Protein AF-A0A4Z2EP84-F1 (afdb_monomer_lite)

Structure (mmCIF, N/CA/C/O backbone):
data_AF-A0A4Z2EP84-F1
#
_entry.id   AF-A0A4Z2EP84-F1
#
loop_
_atom_site.group_PDB
_atom_site.id
_atom_site.type_symbol
_atom_site.label_atom_id
_atom_site.label_alt_id
_atom_site.label_comp_id
_atom_site.label_asym_id
_atom_site.label_entity_id
_atom_site.label_seq_id
_atom_site.pdbx_PDB_ins_code
_atom_site.Cartn_x
_atom_site.Cartn_y
_atom_site.Cartn_z
_atom_site.occupancy
_atom_site.B_iso_or_equiv
_atom_site.auth_seq_id
_atom_site.auth_comp_id
_atom_site.auth_asym_id
_atom_site.auth_atom_id
_atom_site.pdbx_PDB_model_num
ATOM 1 N N . MET A 1 1 ? 38.497 0.742 -49.717 1.00 76.00 1 MET A N 1
ATOM 2 C CA . MET A 1 1 ? 37.956 -0.106 -48.622 1.00 76.00 1 MET A CA 1
ATOM 3 C C . MET A 1 1 ? 37.481 0.713 -47.411 1.00 76.00 1 MET A C 1
ATOM 5 O O . MET A 1 1 ? 36.874 0.143 -46.514 1.00 76.00 1 MET A O 1
ATOM 9 N N . GLU A 1 2 ? 37.672 2.035 -47.400 1.00 87.44 2 GLU A N 1
ATOM 10 C CA . GLU A 1 2 ? 37.451 2.910 -46.233 1.00 87.44 2 GLU A CA 1
ATOM 11 C C . GLU A 1 2 ? 35.969 3.099 -45.856 1.00 87.44 2 GLU A C 1
ATOM 13 O O . GLU A 1 2 ? 35.627 3.183 -44.678 1.00 87.44 2 GLU A O 1
ATOM 18 N N . ASN A 1 3 ? 35.057 3.031 -46.829 1.00 90.31 3 ASN A N 1
ATOM 19 C CA . ASN A 1 3 ? 33.623 3.256 -46.597 1.00 90.31 3 ASN A CA 1
ATOM 20 C C . ASN A 1 3 ? 32.980 2.194 -45.684 1.00 90.31 3 ASN A C 1
ATOM 22 O O . ASN A 1 3 ? 32.013 2.482 -44.983 1.00 90.31 3 ASN A O 1
ATOM 26 N N . LYS A 1 4 ? 33.520 0.964 -45.657 1.00 92.31 4 LYS A N 1
ATOM 27 C CA . LYS A 1 4 ? 32.996 -0.112 -44.797 1.00 92.31 4 LYS A CA 1
ATOM 28 C C . LYS A 1 4 ? 33.280 0.139 -43.314 1.00 92.31 4 LYS A C 1
ATOM 30 O O . LYS A 1 4 ? 32.474 -0.248 -42.478 1.00 92.31 4 LYS A O 1
ATOM 35 N N . LEU A 1 5 ? 34.398 0.790 -42.986 1.00 91.88 5 LEU A N 1
ATOM 36 C CA . LEU A 1 5 ? 34.762 1.084 -41.597 1.00 91.88 5 LEU A CA 1
ATOM 37 C C . LEU A 1 5 ? 33.938 2.249 -41.039 1.00 91.88 5 LEU A C 1
ATOM 39 O O . LEU A 1 5 ? 33.478 2.173 -39.903 1.00 91.88 5 LEU A O 1
ATOM 43 N N . SER A 1 6 ? 33.683 3.279 -41.853 1.00 94.38 6 SER A N 1
ATOM 44 C CA . SER A 1 6 ? 32.867 4.431 -41.443 1.00 94.38 6 SER A CA 1
ATOM 45 C C . SER A 1 6 ? 31.435 4.024 -41.070 1.00 94.38 6 SER A C 1
ATOM 47 O O . SER A 1 6 ? 30.945 4.428 -40.017 1.00 94.38 6 SER A O 1
ATOM 49 N N . LEU A 1 7 ? 30.805 3.138 -41.854 1.00 91.06 7 LEU A N 1
ATOM 50 C CA . LEU A 1 7 ? 29.462 2.624 -41.552 1.00 91.06 7 LEU A CA 1
ATOM 51 C C . LEU A 1 7 ? 29.419 1.843 -40.232 1.00 91.06 7 LEU A C 1
ATOM 53 O O . LEU A 1 7 ? 28.528 2.072 -39.415 1.00 91.06 7 LEU A O 1
ATOM 57 N N . SER A 1 8 ? 30.392 0.960 -39.993 1.00 94.44 8 SER A N 1
ATOM 58 C CA . SER A 1 8 ? 30.457 0.165 -38.760 1.00 94.44 8 SER A CA 1
ATOM 59 C C . SER A 1 8 ? 30.589 1.042 -37.513 1.00 94.44 8 SER A C 1
ATOM 61 O O . SER A 1 8 ? 29.916 0.791 -36.515 1.00 94.44 8 SER A O 1
ATOM 63 N N . VAL A 1 9 ? 31.407 2.099 -37.568 1.00 94.12 9 VAL A N 1
ATOM 64 C CA . VAL A 1 9 ? 31.588 3.027 -36.439 1.00 94.12 9 VAL A CA 1
ATOM 65 C C . VAL A 1 9 ? 30.310 3.822 -36.163 1.00 94.12 9 VAL A C 1
ATOM 67 O O . VAL A 1 9 ? 29.898 3.922 -35.007 1.00 94.12 9 VAL A O 1
ATOM 70 N N . SER A 1 10 ? 29.641 4.333 -37.202 1.00 94.88 10 SER A N 1
ATOM 71 C CA . SER A 1 10 ? 28.365 5.042 -37.039 1.00 94.88 10 SER A CA 1
ATOM 72 C C . SER A 1 10 ? 27.283 4.149 -36.425 1.00 94.88 10 SER A C 1
ATOM 74 O O . SER A 1 10 ? 26.586 4.582 -35.511 1.00 94.88 10 SER A O 1
ATOM 76 N N . VAL A 1 11 ? 27.184 2.887 -36.858 1.00 94.75 11 VAL A N 1
ATOM 77 C CA . VAL A 1 11 ? 26.219 1.925 -36.298 1.00 94.75 11 VAL A CA 1
ATOM 78 C C . VAL A 1 11 ? 26.517 1.626 -34.827 1.00 94.75 11 VAL A C 1
ATOM 80 O O . VAL A 1 11 ? 25.598 1.630 -34.010 1.00 94.75 11 VAL A O 1
ATOM 83 N N . LEU A 1 12 ? 27.785 1.426 -34.453 1.00 94.88 12 LEU A N 1
ATOM 84 C CA . LEU A 1 12 ? 28.171 1.195 -33.056 1.00 94.88 12 LEU A CA 1
ATOM 85 C C . LEU A 1 12 ? 27.841 2.392 -32.154 1.00 94.88 12 LEU A C 1
ATOM 87 O O . LEU A 1 12 ? 27.356 2.196 -31.040 1.00 94.88 12 LEU A O 1
ATOM 91 N N . ALA A 1 13 ? 28.051 3.620 -32.638 1.00 94.50 13 ALA A N 1
ATOM 92 C CA . ALA A 1 13 ? 27.700 4.837 -31.907 1.00 94.50 13 ALA A CA 1
ATOM 93 C C . ALA A 1 13 ? 26.178 4.998 -31.735 1.00 94.50 13 ALA A C 1
ATOM 95 O O . ALA A 1 13 ? 25.706 5.396 -30.669 1.00 94.50 13 ALA A O 1
ATOM 96 N N . SER A 1 14 ? 25.388 4.648 -32.754 1.00 94.69 14 SER A N 1
ATOM 97 C CA . SER A 1 14 ? 23.925 4.644 -32.637 1.00 94.69 14 SER A CA 1
ATOM 98 C C . SER A 1 14 ? 23.435 3.577 -31.655 1.00 94.69 14 SER A C 1
ATOM 100 O O . SER A 1 14 ? 22.571 3.860 -30.827 1.00 94.69 14 SER A O 1
ATOM 102 N N . LEU A 1 15 ? 24.006 2.371 -31.694 1.00 94.50 15 LEU A N 1
ATOM 103 C CA . LEU A 1 15 ? 23.640 1.287 -30.780 1.00 94.50 15 LEU A CA 1
ATOM 104 C C . LEU A 1 15 ? 24.009 1.610 -29.330 1.00 94.50 15 LEU A C 1
ATOM 106 O O . LEU A 1 15 ? 23.202 1.364 -28.438 1.00 94.50 15 LEU A O 1
ATOM 110 N N . SER A 1 16 ? 25.184 2.195 -29.080 1.00 95.62 16 SER A N 1
ATOM 111 C CA . SER A 1 16 ? 25.588 2.581 -27.723 1.00 95.62 16 SER A CA 1
ATOM 112 C C . SER A 1 16 ? 24.662 3.649 -27.135 1.00 95.62 16 SER A C 1
ATOM 114 O O . SER A 1 16 ? 24.274 3.545 -25.970 1.00 95.62 16 SER A O 1
ATOM 116 N N . SER A 1 17 ? 24.235 4.618 -27.951 1.00 94.94 17 SER A N 1
ATOM 117 C CA . SER A 1 17 ? 23.258 5.635 -27.554 1.00 94.94 17 SER A CA 1
ATOM 118 C C . SER A 1 17 ? 21.901 5.018 -27.204 1.00 94.94 17 SER A C 1
ATOM 120 O O . SER A 1 17 ? 21.360 5.294 -26.131 1.00 94.94 17 SER A O 1
ATOM 122 N N . VAL A 1 18 ? 21.377 4.124 -28.049 1.00 95.25 18 VAL A N 1
ATOM 123 C CA . VAL A 1 18 ? 20.104 3.433 -27.785 1.00 95.25 18 VAL A CA 1
ATOM 124 C C . VAL A 1 18 ? 20.200 2.568 -26.527 1.00 95.25 18 VAL A C 1
ATOM 126 O O . VAL A 1 18 ? 19.310 2.627 -25.680 1.00 95.25 18 VAL A O 1
ATOM 129 N N . CYS A 1 19 ? 21.290 1.818 -26.353 1.00 96.50 19 CYS A N 1
ATOM 130 C CA . CYS A 1 19 ? 21.522 1.018 -25.151 1.00 96.50 19 CYS A CA 1
ATOM 131 C C . CYS A 1 19 ? 21.525 1.880 -23.885 1.00 96.50 19 CYS A C 1
ATOM 133 O O . CYS A 1 19 ? 20.881 1.513 -22.905 1.00 96.50 19 CYS A O 1
ATOM 135 N N . ALA A 1 20 ? 22.191 3.038 -23.901 1.00 96.56 20 ALA A N 1
ATOM 136 C CA . ALA A 1 20 ? 22.198 3.948 -22.758 1.00 96.56 20 ALA A CA 1
ATOM 137 C C . ALA A 1 20 ? 20.780 4.427 -22.404 1.00 96.56 20 ALA A C 1
ATOM 139 O O . ALA A 1 20 ? 20.396 4.393 -21.236 1.00 96.56 20 ALA A O 1
ATOM 140 N N . VAL A 1 21 ? 19.975 4.799 -23.405 1.00 96.56 21 VAL A N 1
ATOM 141 C CA . VAL A 1 21 ? 18.576 5.207 -23.190 1.00 96.56 21 VAL A CA 1
ATOM 142 C C . VAL A 1 21 ? 17.751 4.063 -22.596 1.00 96.56 21 VAL A C 1
ATOM 144 O O . VAL A 1 21 ? 17.031 4.275 -21.621 1.00 96.56 21 VAL A O 1
ATOM 147 N N . VAL A 1 22 ? 17.881 2.845 -23.126 1.00 97.25 22 VAL A N 1
ATOM 148 C CA . VAL A 1 22 ? 17.168 1.666 -22.606 1.00 97.25 22 VAL A CA 1
ATOM 149 C C . VAL A 1 22 ? 17.559 1.381 -21.155 1.00 97.25 22 VAL A C 1
ATOM 151 O O . VAL A 1 22 ? 16.681 1.149 -20.327 1.00 97.25 22 VAL A O 1
ATOM 154 N N . LEU A 1 23 ? 18.848 1.454 -20.815 1.00 97.44 23 LEU A N 1
ATOM 155 C CA . LEU A 1 23 ? 19.315 1.245 -19.442 1.00 97.44 23 LEU A CA 1
ATOM 156 C C . LEU A 1 23 ? 18.751 2.291 -18.475 1.00 97.44 23 LEU A C 1
ATOM 158 O O . LEU A 1 23 ? 18.299 1.931 -17.388 1.00 97.44 23 LEU A O 1
ATOM 162 N N . VAL A 1 24 ? 18.722 3.565 -18.873 1.00 97.69 24 VAL A N 1
ATOM 163 C CA . VAL A 1 24 ? 18.120 4.636 -18.062 1.00 97.69 24 VAL A CA 1
ATOM 164 C C . VAL A 1 24 ? 16.625 4.389 -17.862 1.00 97.69 24 VAL A C 1
ATOM 166 O O . VAL A 1 24 ? 16.136 4.503 -16.740 1.00 97.69 24 VAL A O 1
ATOM 169 N N . LEU A 1 25 ? 15.899 3.995 -18.912 1.00 97.25 25 LEU A N 1
ATOM 170 C CA . LEU A 1 25 ? 14.471 3.680 -18.813 1.00 97.25 25 LEU A CA 1
ATOM 171 C C . LEU A 1 25 ? 14.203 2.507 -17.865 1.00 97.25 25 LEU A C 1
ATOM 173 O O . LEU A 1 25 ? 13.317 2.602 -17.016 1.00 97.25 25 LEU A O 1
ATOM 177 N N . VAL A 1 26 ? 14.978 1.425 -17.971 1.00 97.81 26 VAL A N 1
ATOM 178 C CA . VAL A 1 26 ? 14.867 0.269 -17.068 1.00 97.81 26 VAL A CA 1
ATOM 179 C C . VAL A 1 26 ? 15.165 0.682 -15.629 1.00 97.81 26 VAL A C 1
ATOM 181 O O . VAL A 1 26 ? 14.423 0.306 -14.725 1.00 97.81 26 VAL A O 1
ATOM 184 N N . LEU A 1 27 ? 16.198 1.496 -15.405 1.00 97.56 27 LEU A N 1
ATOM 185 C CA . LEU A 1 27 ? 16.544 1.982 -14.071 1.00 97.56 27 LEU A CA 1
ATOM 186 C C . LEU A 1 27 ? 15.414 2.821 -13.458 1.00 97.56 27 LEU A C 1
ATOM 188 O O . LEU A 1 27 ? 15.038 2.594 -12.309 1.00 97.56 27 LEU A O 1
ATOM 192 N N . VAL A 1 28 ? 14.843 3.755 -14.224 1.00 97.94 28 VAL A N 1
ATOM 193 C CA . VAL A 1 28 ? 13.703 4.571 -13.778 1.00 97.94 28 VAL A CA 1
ATOM 194 C C . VAL A 1 28 ? 12.494 3.687 -13.479 1.00 97.94 28 VAL A C 1
ATOM 196 O O . VAL A 1 28 ? 11.846 3.872 -12.451 1.00 97.94 28 VAL A O 1
ATOM 199 N N . LEU A 1 29 ? 12.209 2.696 -14.327 1.00 97.62 29 LEU A N 1
ATOM 200 C CA . LEU A 1 29 ? 11.109 1.760 -14.108 1.00 97.62 29 LEU A CA 1
ATOM 201 C C . LEU A 1 29 ? 11.288 0.965 -12.808 1.00 97.62 29 LEU A C 1
ATOM 203 O O . LEU A 1 29 ? 10.351 0.872 -12.016 1.00 97.62 29 LEU A O 1
ATOM 207 N N . VAL A 1 30 ? 12.487 0.429 -12.565 1.00 98.00 30 VAL A N 1
ATOM 208 C CA . VAL A 1 30 ? 12.813 -0.289 -11.323 1.00 98.00 30 VAL A CA 1
ATOM 209 C C . VAL A 1 30 ? 12.676 0.636 -10.117 1.00 98.00 30 VAL A C 1
ATOM 211 O O . VAL A 1 30 ? 12.086 0.241 -9.114 1.00 98.00 30 VAL A O 1
ATOM 214 N N . LEU A 1 31 ? 13.154 1.877 -10.214 1.00 97.94 31 LEU A N 1
ATOM 215 C CA . LEU A 1 31 ? 13.036 2.856 -9.136 1.00 97.94 31 LEU A CA 1
ATOM 216 C C . LEU A 1 31 ? 11.570 3.154 -8.795 1.00 97.94 31 LEU A C 1
ATOM 218 O O . LEU A 1 31 ? 11.197 3.140 -7.622 1.00 97.94 31 LEU A O 1
ATOM 222 N N . VAL A 1 32 ? 10.728 3.379 -9.807 1.00 97.94 32 VAL A N 1
ATOM 223 C CA . VAL A 1 32 ? 9.286 3.596 -9.619 1.00 97.94 32 VAL A CA 1
ATOM 224 C C . VAL A 1 32 ? 8.632 2.360 -9.005 1.00 97.94 32 VAL A C 1
ATOM 226 O O . VAL A 1 32 ? 7.837 2.494 -8.076 1.00 97.94 32 VAL A O 1
ATOM 229 N N . LEU A 1 33 ? 8.987 1.159 -9.465 1.00 97.81 33 LEU A N 1
ATOM 230 C CA . LEU A 1 33 ? 8.459 -0.088 -8.915 1.00 97.81 33 LEU A CA 1
ATOM 231 C C . LEU A 1 33 ? 8.809 -0.248 -7.429 1.00 97.81 33 LEU A C 1
ATOM 233 O O . LEU A 1 33 ? 7.932 -0.559 -6.624 1.00 97.81 33 LEU A O 1
ATOM 237 N N . VAL A 1 34 ? 10.066 0.007 -7.053 1.00 98.12 34 VAL A N 1
ATOM 238 C CA . VAL A 1 34 ? 10.513 -0.028 -5.652 1.00 98.12 34 VAL A CA 1
ATOM 239 C C . VAL A 1 34 ? 9.773 1.020 -4.825 1.00 98.12 34 VAL A C 1
ATOM 241 O O . VAL A 1 34 ? 9.303 0.708 -3.733 1.00 98.12 34 VAL A O 1
ATOM 244 N N . LEU A 1 35 ? 9.607 2.238 -5.345 1.00 97.88 35 LEU A N 1
ATOM 245 C CA . LEU A 1 35 ? 8.872 3.297 -4.655 1.00 97.88 35 LEU A CA 1
ATOM 246 C C . LEU A 1 35 ? 7.413 2.898 -4.388 1.00 97.88 35 LEU A C 1
ATOM 248 O O . LEU A 1 35 ? 6.922 3.071 -3.272 1.00 97.88 35 LEU A O 1
ATOM 252 N N . VAL A 1 36 ? 6.733 2.327 -5.386 1.00 97.88 36 VAL A N 1
ATOM 253 C CA . VAL A 1 36 ? 5.361 1.819 -5.237 1.00 97.88 36 VAL A CA 1
ATOM 254 C C . VAL A 1 36 ? 5.312 0.689 -4.211 1.00 97.88 36 VAL A C 1
ATOM 256 O O . VAL A 1 36 ? 4.431 0.690 -3.353 1.00 97.88 36 VAL A O 1
ATOM 259 N N . LEU A 1 37 ? 6.265 -0.244 -4.248 1.00 97.62 37 LEU A N 1
ATOM 260 C CA . LEU A 1 37 ? 6.331 -1.343 -3.286 1.00 97.62 37 LEU A CA 1
ATOM 261 C C . LEU A 1 37 ? 6.494 -0.832 -1.848 1.00 97.62 37 LEU A C 1
ATOM 263 O O . LEU A 1 37 ? 5.774 -1.277 -0.954 1.00 97.62 37 LEU A O 1
ATOM 267 N N . VAL A 1 38 ? 7.394 0.130 -1.626 1.00 98.00 38 VAL A N 1
ATOM 268 C CA . VAL A 1 38 ? 7.591 0.766 -0.314 1.00 98.00 38 VAL A CA 1
ATOM 269 C C . VAL A 1 38 ? 6.320 1.483 0.136 1.00 98.00 38 VAL A C 1
ATOM 271 O O . VAL A 1 38 ? 5.910 1.330 1.285 1.00 98.00 38 VAL A O 1
ATOM 274 N N . LEU A 1 39 ? 5.658 2.218 -0.760 1.00 97.31 39 LEU A N 1
ATOM 275 C CA . LEU A 1 39 ? 4.408 2.906 -0.443 1.00 97.31 39 LE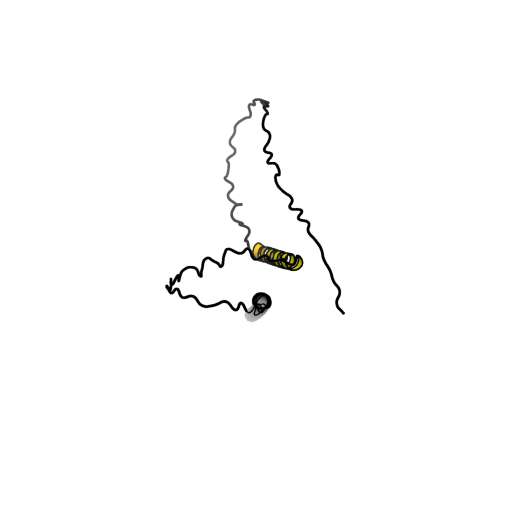U A CA 1
ATOM 276 C C . LEU A 1 39 ? 3.310 1.924 -0.008 1.00 97.31 39 LEU A C 1
ATOM 278 O O . LEU A 1 39 ? 2.639 2.157 0.998 1.00 97.31 39 LEU A O 1
ATOM 282 N N . VAL A 1 40 ? 3.149 0.812 -0.732 1.00 97.50 40 VAL A N 1
ATOM 283 C CA . VAL A 1 40 ? 2.196 -0.250 -0.375 1.00 97.50 40 VAL A CA 1
ATOM 284 C C . VAL A 1 40 ? 2.550 -0.860 0.979 1.00 97.50 40 VAL A C 1
ATOM 286 O O . VAL A 1 40 ? 1.664 -1.036 1.814 1.00 97.50 40 VAL A O 1
ATOM 289 N N . LEU A 1 41 ? 3.829 -1.138 1.234 1.00 97.38 41 LEU A N 1
ATOM 290 C CA . LEU A 1 41 ? 4.278 -1.689 2.511 1.00 97.38 41 LEU A CA 1
ATOM 291 C C . LEU A 1 41 ? 3.947 -0.754 3.684 1.00 97.38 41 LEU A C 1
ATOM 293 O O . LEU A 1 41 ? 3.402 -1.203 4.692 1.00 97.38 41 LEU A O 1
ATOM 297 N N . VAL A 1 42 ? 4.221 0.546 3.539 1.00 97.31 42 VAL A N 1
ATOM 298 C CA . VAL A 1 42 ? 3.876 1.561 4.548 1.00 97.31 42 VAL A CA 1
ATOM 299 C C . VAL A 1 42 ? 2.366 1.612 4.770 1.00 97.31 42 VAL A C 1
ATOM 301 O O . VAL A 1 42 ? 1.918 1.649 5.915 1.00 97.31 42 VAL A O 1
ATOM 304 N N . LEU A 1 43 ? 1.567 1.560 3.702 1.00 95.62 43 LEU A N 1
ATOM 305 C CA . LEU A 1 43 ? 0.110 1.557 3.813 1.00 95.62 43 LEU A CA 1
ATOM 306 C C . LEU A 1 43 ? -0.407 0.338 4.591 1.00 95.62 43 LEU A C 1
ATOM 308 O O . LEU A 1 43 ? -1.249 0.491 5.477 1.00 95.62 43 LEU A O 1
ATOM 312 N N . VAL A 1 44 ? 0.112 -0.859 4.299 1.00 96.81 44 VAL A N 1
ATOM 313 C CA . VAL A 1 44 ? -0.245 -2.083 5.035 1.00 96.81 44 VAL A CA 1
ATOM 314 C C . VAL A 1 44 ? 0.164 -1.965 6.502 1.00 96.81 44 VAL A C 1
ATOM 316 O O . VAL A 1 44 ? -0.631 -2.298 7.379 1.00 96.81 44 VAL A O 1
ATOM 319 N N . LEU A 1 45 ? 1.359 -1.446 6.788 1.00 96.81 45 LEU A N 1
ATOM 320 C CA . LEU A 1 45 ? 1.827 -1.248 8.160 1.00 96.81 45 LEU A CA 1
ATOM 321 C C . LEU A 1 45 ? 0.899 -0.314 8.950 1.00 96.81 45 LEU A C 1
ATOM 323 O O . LEU A 1 45 ? 0.510 -0.638 10.073 1.00 96.81 45 LEU A O 1
ATOM 327 N N . VAL A 1 46 ? 0.499 0.813 8.354 1.00 95.50 46 VAL A N 1
ATOM 328 C CA . VAL A 1 46 ? -0.452 1.754 8.967 1.00 95.50 46 VAL A CA 1
ATOM 329 C C . VAL A 1 46 ? -1.804 1.084 9.207 1.00 95.50 46 VAL A C 1
ATOM 331 O O . VAL A 1 46 ? -2.382 1.245 10.281 1.00 95.50 46 VAL A O 1
ATOM 334 N N . LEU A 1 47 ? -2.299 0.296 8.250 1.00 94.00 47 LEU A N 1
ATOM 335 C CA . LEU A 1 47 ? -3.562 -0.427 8.399 1.00 94.00 47 LEU A CA 1
ATOM 336 C C . LEU A 1 47 ? -3.520 -1.417 9.572 1.00 94.00 47 LEU A C 1
ATOM 338 O O . LEU A 1 47 ? -4.446 -1.446 10.384 1.00 94.00 47 LEU A O 1
ATOM 342 N N . VAL A 1 48 ? -2.440 -2.194 9.687 1.00 95.62 48 VAL A N 1
ATOM 343 C CA . VAL A 1 48 ? -2.237 -3.130 10.804 1.00 95.62 48 VAL A CA 1
ATOM 344 C C . VAL A 1 48 ? -2.168 -2.376 12.131 1.00 95.62 48 VAL A C 1
ATOM 346 O O . VAL A 1 48 ? -2.826 -2.778 13.089 1.00 95.62 48 VAL A O 1
ATOM 349 N N . LEU A 1 49 ? -1.440 -1.258 12.190 1.00 93.56 49 LEU A N 1
ATOM 350 C CA . LEU A 1 49 ? -1.346 -0.437 13.397 1.00 93.56 49 LEU A CA 1
ATOM 351 C C . LEU A 1 49 ? -2.721 0.077 13.847 1.00 93.56 49 LEU A C 1
ATOM 353 O O . LEU A 1 49 ? -3.056 -0.009 15.029 1.00 93.56 49 LEU A O 1
ATOM 357 N N . VAL A 1 50 ? -3.536 0.570 12.911 1.00 92.31 50 VAL A N 1
ATOM 358 C CA . VAL A 1 50 ? -4.905 1.023 13.201 1.00 92.31 50 VAL A CA 1
ATOM 359 C C . VAL A 1 50 ? -5.768 -0.134 13.701 1.00 92.31 50 VAL A C 1
ATOM 361 O O . VAL A 1 50 ? -6.500 0.036 14.674 1.00 92.31 50 VAL A O 1
ATOM 364 N N . LEU A 1 51 ? -5.669 -1.316 13.088 1.00 91.94 51 LEU A N 1
ATOM 365 C CA . LEU A 1 51 ? -6.415 -2.496 13.528 1.00 91.94 51 LEU A CA 1
ATOM 366 C C . LEU A 1 51 ? -6.048 -2.897 14.963 1.00 91.94 51 LEU A C 1
ATOM 368 O O . LEU A 1 51 ? -6.938 -3.133 15.779 1.00 91.94 51 LEU A O 1
ATOM 372 N N . VAL A 1 52 ? -4.751 -2.927 15.281 1.00 94.62 52 VAL A N 1
ATOM 373 C CA . VAL A 1 52 ? -4.262 -3.210 16.638 1.00 94.62 52 VAL A CA 1
ATOM 374 C C . VAL A 1 52 ? -4.771 -2.160 17.623 1.00 94.62 52 VAL A C 1
ATOM 376 O O . VAL A 1 52 ? -5.260 -2.521 18.690 1.00 94.62 52 VAL A O 1
ATOM 379 N N . LEU A 1 53 ? -4.730 -0.875 17.265 1.00 90.94 53 LEU A N 1
ATOM 380 C CA . LEU A 1 53 ? -5.238 0.199 18.119 1.00 90.94 53 LEU A CA 1
ATOM 381 C C . LEU A 1 53 ? -6.736 0.038 18.412 1.00 90.94 53 LEU A C 1
ATOM 383 O O . LEU A 1 53 ? -7.153 0.170 19.562 1.00 90.94 53 LEU A O 1
ATOM 387 N N . VAL A 1 54 ? -7.540 -0.276 17.393 1.00 91.25 54 VAL A N 1
ATOM 388 C CA . VAL A 1 54 ? -8.976 -0.545 17.561 1.00 91.25 54 VAL A CA 1
ATOM 389 C C . VAL A 1 54 ? -9.195 -1.760 18.460 1.00 91.25 54 VAL A C 1
ATOM 391 O O . VAL A 1 54 ? -10.033 -1.701 19.355 1.00 91.25 54 VAL A O 1
ATOM 394 N N . LEU A 1 55 ? -8.426 -2.836 18.277 1.00 92.50 55 LEU A N 1
ATOM 395 C CA . LEU A 1 55 ? -8.524 -4.030 19.116 1.00 92.50 55 LEU A CA 1
ATOM 396 C C . LEU A 1 55 ? -8.199 -3.723 20.583 1.00 92.50 55 LEU A C 1
ATOM 398 O O . LEU A 1 55 ? -8.954 -4.117 21.468 1.00 92.50 55 LEU A O 1
ATOM 402 N N . VAL A 1 56 ? -7.116 -2.986 20.839 1.00 94.44 56 VAL A N 1
ATOM 403 C CA . VAL A 1 56 ? -6.742 -2.546 22.190 1.00 94.44 56 VAL A CA 1
ATOM 404 C C . VAL A 1 56 ? -7.836 -1.666 22.788 1.00 94.44 56 VAL A C 1
ATOM 406 O O . VAL A 1 56 ? -8.211 -1.864 23.939 1.00 94.44 56 VAL A O 1
ATOM 409 N N . LEU A 1 57 ? -8.399 -0.736 22.014 1.00 90.81 57 LEU A N 1
ATOM 410 C CA . LEU A 1 57 ? -9.485 0.126 22.479 1.00 90.81 57 LEU A CA 1
ATOM 411 C C . LEU A 1 57 ? -10.733 -0.680 22.858 1.00 90.81 57 LEU A C 1
ATOM 413 O O . LEU A 1 57 ? -11.335 -0.421 23.901 1.00 90.81 57 LEU A O 1
ATOM 417 N N . VAL A 1 58 ? -11.115 -1.660 22.035 1.00 92.31 58 VAL A N 1
ATOM 418 C CA . VAL A 1 58 ? -12.232 -2.568 22.328 1.00 92.31 58 VAL A CA 1
ATOM 419 C C . VAL A 1 58 ? -11.931 -3.377 23.585 1.00 92.31 58 VAL A C 1
ATOM 421 O O . VAL A 1 58 ? -12.768 -3.411 24.482 1.00 92.31 58 VAL A O 1
ATOM 424 N N . LEU A 1 59 ? -10.731 -3.951 23.703 1.00 93.31 59 LEU A N 1
ATOM 425 C CA . LEU A 1 59 ? -10.323 -4.720 24.878 1.00 93.31 59 LEU A CA 1
ATOM 426 C C . LEU A 1 59 ? -10.408 -3.874 26.152 1.00 93.31 59 LEU A C 1
ATOM 428 O O . LEU A 1 59 ? -11.071 -4.272 27.106 1.00 93.31 59 LEU A O 1
ATOM 432 N N . VAL A 1 60 ? -9.813 -2.681 26.148 1.00 92.31 60 VAL A N 1
ATOM 433 C CA . VAL A 1 60 ? -9.877 -1.750 27.283 1.00 92.31 60 VAL A CA 1
ATOM 434 C C . VAL A 1 60 ? -11.323 -1.389 27.600 1.00 92.31 60 VAL A C 1
ATOM 436 O O . VAL A 1 60 ? -11.702 -1.418 28.764 1.00 92.31 60 VAL A O 1
ATOM 439 N N . SER A 1 61 ? -12.151 -1.122 26.588 1.00 92.88 61 SER A N 1
ATOM 440 C CA . SER A 1 61 ? -13.571 -0.818 26.795 1.00 92.88 61 SER A CA 1
ATOM 441 C C . SER A 1 61 ? -14.310 -1.988 27.444 1.00 92.88 61 SER A C 1
ATOM 443 O O . SER A 1 61 ? -15.092 -1.766 28.359 1.00 92.88 61 SER A O 1
ATOM 445 N N . THR A 1 62 ? -14.039 -3.230 27.029 1.00 92.50 62 THR A N 1
ATOM 446 C CA . THR A 1 62 ? -14.657 -4.429 27.623 1.00 92.50 62 THR A CA 1
ATOM 447 C C . THR A 1 62 ? -14.175 -4.706 29.045 1.00 92.50 62 THR A C 1
ATOM 449 O O . THR A 1 62 ? -14.981 -5.056 29.901 1.00 92.50 62 THR A O 1
ATOM 452 N N . VAL A 1 63 ? -12.884 -4.515 29.330 1.00 92.44 63 VAL A N 1
ATOM 453 C CA . VAL A 1 63 ? -12.328 -4.686 30.680 1.00 92.44 63 VAL A CA 1
ATOM 454 C C . VAL A 1 63 ? -12.862 -3.608 31.617 1.00 92.44 63 VAL A C 1
ATO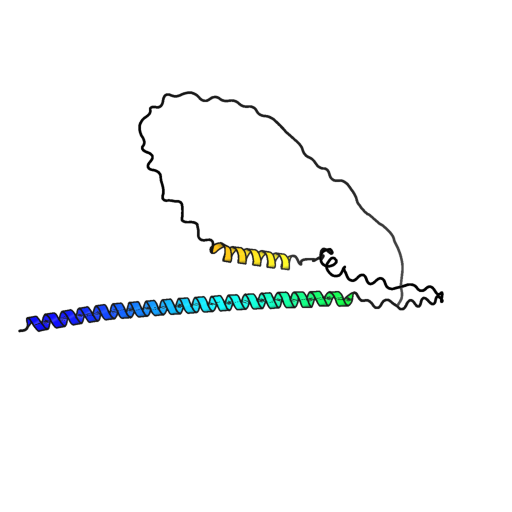M 456 O O . VAL A 1 63 ? -13.285 -3.925 32.725 1.00 92.44 63 VAL A O 1
ATOM 459 N N . LEU A 1 64 ? -12.892 -2.354 31.161 1.00 90.25 64 LEU A N 1
ATOM 460 C CA . LEU A 1 64 ? -13.450 -1.242 31.924 1.00 90.25 64 LEU A CA 1
ATOM 461 C C . LEU A 1 64 ? -14.944 -1.466 32.193 1.00 90.25 64 LEU A C 1
ATOM 463 O O . LEU A 1 64 ? -15.387 -1.292 33.322 1.00 90.25 64 LEU A O 1
ATOM 467 N N . TRP A 1 65 ? -15.694 -1.921 31.182 1.00 88.50 65 TRP A N 1
ATOM 468 C CA . TRP A 1 65 ? -17.112 -2.258 31.316 1.00 88.50 65 TRP A CA 1
ATOM 469 C C . TRP A 1 65 ? -17.353 -3.352 32.361 1.00 88.50 65 TRP A C 1
ATOM 471 O O . TRP A 1 65 ? -18.230 -3.217 33.207 1.00 88.50 65 TRP A O 1
ATOM 481 N N . ASN A 1 66 ? -16.540 -4.412 32.347 1.00 88.44 66 ASN A N 1
ATOM 482 C CA . ASN A 1 66 ? -16.663 -5.507 33.310 1.00 88.44 66 ASN A CA 1
ATOM 483 C C . ASN A 1 66 ? -16.293 -5.096 34.745 1.00 88.44 66 ASN A C 1
ATOM 485 O O . ASN A 1 66 ? -16.712 -5.763 35.690 1.00 88.44 66 ASN A O 1
ATOM 489 N N . HIS A 1 67 ? -15.502 -4.034 34.936 1.00 82.38 67 HIS A N 1
ATOM 490 C CA . HIS A 1 67 ? -15.066 -3.640 36.274 1.00 82.38 67 HIS A CA 1
ATOM 491 C C . HIS A 1 67 ? -16.155 -2.898 37.069 1.00 82.38 67 HIS A C 1
ATOM 493 O O . HIS A 1 67 ? -16.217 -3.064 38.287 1.00 82.38 67 HIS A O 1
ATOM 499 N N . ASP A 1 68 ? -17.039 -2.151 36.396 1.00 72.56 68 ASP A N 1
ATOM 500 C CA . ASP A 1 68 ? -18.141 -1.401 37.027 1.00 72.56 68 ASP A CA 1
ATOM 501 C C . ASP A 1 68 ? -19.224 -2.326 37.621 1.00 72.56 68 ASP A C 1
ATOM 503 O O . ASP A 1 68 ? -19.842 -2.013 38.639 1.00 72.56 68 ASP A O 1
ATOM 507 N N . GLU A 1 69 ? -19.424 -3.517 37.044 1.00 76.31 69 GLU A N 1
ATOM 508 C CA . GLU A 1 69 ? -20.463 -4.449 37.506 1.00 76.31 69 GLU A CA 1
ATOM 509 C C . GLU A 1 69 ? -20.123 -5.118 38.854 1.00 76.31 69 GLU A C 1
ATOM 511 O O . GLU A 1 69 ? -21.007 -5.619 39.551 1.00 76.31 69 GLU A O 1
ATOM 516 N N . GLN A 1 70 ? -18.853 -5.095 39.272 1.00 63.91 70 GLN A N 1
ATOM 517 C CA . GLN A 1 70 ? -18.418 -5.745 40.513 1.00 63.91 70 GLN A CA 1
ATOM 518 C C . GLN A 1 70 ? -18.624 -4.892 41.776 1.00 63.91 70 GLN A C 1
ATOM 520 O O . GLN A 1 70 ? -18.549 -5.438 42.875 1.00 63.91 70 GLN A O 1
ATOM 525 N N . GLN A 1 71 ? -18.928 -3.589 41.670 1.00 60.81 71 GLN A N 1
ATOM 526 C CA . GLN A 1 71 ? -19.147 -2.737 42.854 1.00 60.81 71 GLN A CA 1
ATOM 527 C C . GLN A 1 71 ? -20.597 -2.689 43.365 1.00 60.81 71 GLN A C 1
ATOM 529 O O . GLN A 1 71 ? -20.826 -2.185 44.462 1.00 60.81 71 GLN A O 1
ATOM 534 N N . ILE A 1 72 ? -21.578 -3.231 42.633 1.00 60.75 72 ILE A N 1
ATOM 535 C CA . ILE A 1 72 ? -22.996 -3.177 43.052 1.00 60.75 72 ILE A CA 1
ATOM 536 C C . ILE A 1 72 ? -23.441 -4.447 43.799 1.00 60.75 72 ILE A C 1
ATOM 538 O O . ILE A 1 72 ? -24.500 -4.451 44.428 1.00 60.75 72 ILE A O 1
ATOM 542 N N . GLN A 1 73 ? -22.614 -5.498 43.871 1.00 59.78 73 GLN A N 1
ATOM 543 C CA . GLN A 1 73 ? -22.821 -6.553 44.871 1.00 59.78 73 GLN A CA 1
ATOM 544 C C . GLN A 1 73 ? -22.364 -6.061 46.248 1.00 59.78 73 GLN A C 1
ATOM 546 O O . GLN A 1 73 ? -21.364 -6.500 46.811 1.00 59.78 73 GLN A O 1
ATOM 551 N N . HIS A 1 74 ? -23.133 -5.119 46.793 1.00 49.47 74 HIS A N 1
ATOM 552 C CA . HIS A 1 74 ? -23.095 -4.810 48.206 1.00 49.47 74 HIS A CA 1
ATOM 553 C C . HIS A 1 74 ? -23.381 -6.092 49.003 1.00 49.47 74 HIS A C 1
ATOM 555 O O . HIS A 1 74 ? -24.305 -6.839 48.658 1.00 49.47 74 HIS A O 1
ATOM 561 N N . PRO A 1 75 ? -22.644 -6.328 50.101 1.00 57.38 75 PRO A N 1
ATOM 562 C CA . PRO A 1 75 ? -23.011 -7.325 51.088 1.00 57.38 75 PRO A CA 1
ATOM 563 C C . PRO A 1 75 ? -24.366 -6.914 51.658 1.00 57.38 75 PRO A C 1
ATOM 565 O O . PRO A 1 75 ? -24.463 -5.976 52.450 1.00 57.38 75 PRO A O 1
ATOM 568 N N . ALA A 1 76 ? -25.431 -7.588 51.223 1.00 57.38 76 ALA A N 1
ATOM 569 C CA . ALA A 1 76 ? -26.700 -7.524 51.916 1.00 57.38 76 ALA A CA 1
ATOM 570 C C . ALA A 1 76 ? -26.412 -7.901 53.367 1.00 57.38 76 ALA A C 1
ATOM 572 O O . ALA A 1 76 ? -25.980 -9.017 53.670 1.00 57.38 76 ALA A O 1
ATOM 573 N N . GLY A 1 77 ? -26.576 -6.907 54.238 1.00 57.28 77 GLY A N 1
ATOM 574 C CA . GLY A 1 77 ? -26.488 -7.077 55.666 1.00 57.28 77 GLY A CA 1
ATOM 575 C C . GLY A 1 77 ? -27.278 -8.310 56.066 1.00 57.28 77 GLY A C 1
ATOM 576 O O . GLY A 1 77 ? -28.401 -8.538 55.616 1.00 57.28 77 GLY A O 1
ATOM 577 N N . GLN A 1 78 ? -26.656 -9.100 56.929 1.00 51.72 78 GLN A N 1
ATOM 578 C CA . GLN A 1 78 ? -27.316 -10.080 57.764 1.00 51.72 78 GLN A CA 1
ATOM 579 C C . GLN A 1 78 ? -28.368 -9.368 58.627 1.00 51.72 78 GLN A C 1
ATOM 581 O O . GLN A 1 78 ? -28.183 -9.169 59.827 1.00 51.72 78 GLN A O 1
ATOM 586 N N . THR A 1 79 ? -29.514 -9.000 58.062 1.00 57.28 79 THR A N 1
ATOM 587 C CA . THR A 1 79 ? -30.726 -8.862 58.859 1.00 57.28 79 THR A CA 1
ATOM 588 C C . THR A 1 79 ? -31.178 -10.275 59.185 1.00 57.28 79 THR A C 1
ATOM 590 O O . THR A 1 79 ? -31.927 -10.938 58.477 1.00 57.28 79 THR A O 1
ATOM 593 N N . ARG A 1 80 ? -30.611 -10.748 60.294 1.00 51.41 80 ARG A N 1
ATOM 594 C CA . ARG A 1 80 ? -30.996 -11.899 61.102 1.00 51.41 80 ARG A CA 1
ATOM 595 C C . ARG A 1 80 ? -32.511 -11.892 61.344 1.00 51.41 80 ARG A C 1
ATOM 597 O O . ARG A 1 80 ? -32.973 -11.479 62.406 1.00 51.41 80 ARG A O 1
ATOM 604 N N . VAL A 1 81 ? -33.298 -12.374 60.386 1.00 51.25 81 VAL A N 1
ATOM 605 C CA . VAL A 1 81 ? -34.709 -12.701 60.606 1.00 51.25 81 VAL A CA 1
ATOM 606 C C . VAL A 1 81 ? -34.771 -14.125 61.130 1.00 51.25 81 VAL A C 1
ATOM 608 O O . VAL A 1 81 ? -34.799 -15.119 60.414 1.00 51.25 81 VAL A O 1
ATOM 611 N N . LYS A 1 82 ? -34.751 -14.184 62.454 1.00 56.88 82 LYS A N 1
ATOM 612 C CA . LYS A 1 82 ? -35.039 -15.350 63.273 1.00 56.88 82 LYS A CA 1
ATOM 613 C C . LYS A 1 82 ? -36.553 -15.599 63.241 1.00 56.88 82 LYS A C 1
ATOM 615 O O . LYS A 1 82 ? -37.246 -15.101 64.119 1.00 56.88 82 LYS A O 1
ATOM 620 N N . ARG A 1 83 ? -37.078 -16.313 62.243 1.00 46.97 83 ARG A N 1
ATOM 621 C CA . ARG A 1 83 ? -38.446 -16.875 62.263 1.00 46.97 83 ARG A CA 1
ATOM 622 C C . ARG A 1 83 ? -38.435 -18.213 61.532 1.00 46.97 83 ARG A C 1
ATOM 624 O O . ARG A 1 83 ? -38.283 -18.253 60.322 1.00 46.97 83 ARG A O 1
ATOM 631 N N . THR A 1 84 ? -38.232 -19.278 62.303 1.00 51.94 84 THR A N 1
ATOM 632 C CA . THR A 1 84 ? -39.283 -20.214 62.745 1.00 51.94 84 THR A CA 1
ATOM 633 C C . THR A 1 84 ? -39.813 -21.039 61.591 1.00 51.94 84 THR A C 1
ATOM 635 O O . THR A 1 84 ? -40.480 -20.522 60.698 1.00 51.94 84 THR A O 1
ATOM 638 N N . ASP A 1 85 ? -39.475 -22.320 61.690 1.00 51.19 85 ASP A N 1
ATOM 639 C CA . ASP A 1 85 ? -40.041 -23.466 61.005 1.00 51.19 85 ASP A CA 1
ATOM 640 C C . ASP A 1 85 ? -41.496 -23.255 60.601 1.00 51.19 85 ASP A C 1
ATOM 642 O O . ASP A 1 85 ? -42.286 -22.767 61.405 1.00 51.19 85 ASP A O 1
ATOM 646 N N . LEU A 1 86 ? -41.839 -23.670 59.383 1.00 51.34 86 LEU A N 1
ATOM 647 C CA . LEU A 1 86 ? -42.965 -24.565 59.120 1.00 51.34 86 LEU A CA 1
ATOM 648 C C . LEU A 1 86 ? -42.934 -24.994 57.643 1.00 51.34 86 LEU A C 1
ATOM 650 O O . LEU A 1 86 ? -43.407 -24.304 56.748 1.00 51.34 86 LEU A O 1
ATOM 654 N N . ARG A 1 87 ? -42.317 -26.162 57.435 1.00 56.88 87 ARG A N 1
ATOM 655 C CA . ARG A 1 87 ? -42.872 -27.327 56.728 1.00 56.88 87 ARG A CA 1
ATOM 656 C C . ARG A 1 87 ? -43.819 -27.039 55.550 1.00 56.88 87 ARG A C 1
ATOM 658 O O . ARG A 1 87 ? -44.992 -26.744 55.750 1.00 56.88 87 ARG A O 1
ATOM 665 N N . GLY A 1 88 ? -43.337 -27.309 54.340 1.00 45.44 88 GLY A N 1
ATOM 666 C CA . GLY A 1 88 ? -44.167 -27.424 53.144 1.00 45.44 88 GLY A CA 1
ATOM 667 C C . GLY A 1 88 ? -43.306 -27.600 51.902 1.00 45.44 88 GLY A C 1
ATOM 668 O O . GLY A 1 88 ? -42.921 -26.620 51.278 1.00 45.44 88 GLY A O 1
ATOM 669 N N . GLU A 1 89 ? -42.953 -28.849 51.615 1.00 60.47 89 GLU A N 1
ATOM 670 C CA . GLU A 1 89 ? -42.291 -29.280 50.384 1.00 60.47 89 GLU A CA 1
ATOM 671 C C . GLU A 1 89 ? -43.169 -29.005 49.157 1.00 60.47 89 GLU A C 1
ATOM 673 O O . GLU A 1 89 ? -44.391 -29.015 49.295 1.00 60.47 89 GLU A O 1
ATOM 678 N N . GLU A 1 90 ? -42.543 -28.770 47.993 1.00 51.34 90 GLU A N 1
ATOM 679 C CA . GLU A 1 90 ? -42.903 -29.290 46.651 1.00 51.34 90 GLU A CA 1
ATOM 680 C C . GLU A 1 90 ? -42.141 -28.522 45.529 1.00 51.34 90 GLU A C 1
ATOM 682 O O . GLU A 1 90 ? -41.575 -27.452 45.775 1.00 51.34 90 GLU A O 1
ATOM 687 N N . PRO A 1 91 ? -42.000 -29.097 44.314 1.00 53.84 91 PRO A N 1
ATOM 688 C CA . PRO A 1 91 ? -40.680 -29.281 43.717 1.00 53.84 91 PRO A CA 1
ATOM 689 C C . PRO A 1 91 ? -40.374 -28.456 42.453 1.00 53.84 91 PRO A C 1
ATOM 691 O O . PRO A 1 91 ? -41.232 -28.037 41.682 1.00 53.84 91 PRO A O 1
ATOM 694 N N . LEU A 1 92 ? -39.064 -28.311 42.237 1.00 56.66 92 LEU A N 1
ATOM 695 C CA . LEU A 1 92 ? -38.321 -28.347 40.971 1.00 56.66 92 LEU A CA 1
ATOM 696 C C . LEU A 1 92 ? -39.141 -28.272 39.665 1.00 56.66 92 LEU A C 1
ATOM 698 O O . LEU A 1 92 ? -39.454 -29.282 39.040 1.00 56.66 92 LEU A O 1
ATOM 702 N N . SER A 1 93 ? -39.331 -27.053 39.160 1.00 51.16 93 SER A N 1
ATOM 703 C CA . SER A 1 93 ? -39.664 -26.799 37.754 1.00 51.16 93 SER A CA 1
ATOM 704 C C . SER A 1 93 ? -38.439 -26.229 37.034 1.00 51.16 93 SER A C 1
ATOM 706 O O . SER A 1 93 ? -38.196 -25.020 36.997 1.00 51.16 93 SER A O 1
ATOM 708 N N . PHE A 1 94 ? -37.678 -27.145 36.443 1.00 53.22 94 PHE A N 1
ATOM 709 C CA . PHE A 1 94 ? -36.553 -26.932 35.539 1.00 53.22 94 PHE A CA 1
ATOM 710 C C . PHE A 1 94 ? -37.012 -26.161 34.284 1.00 53.22 94 PHE A C 1
ATOM 712 O O . PHE A 1 94 ? -37.450 -26.753 33.300 1.00 53.22 94 PHE A O 1
ATOM 719 N N . ARG A 1 95 ? -36.933 -24.823 34.289 1.00 49.50 95 ARG A N 1
ATOM 720 C CA . ARG A 1 95 ? -37.229 -23.994 33.104 1.00 49.50 95 ARG A CA 1
ATOM 721 C C . ARG A 1 95 ? -35.937 -23.531 32.433 1.00 49.50 95 ARG A C 1
ATOM 723 O O . ARG A 1 95 ? -35.590 -22.353 32.407 1.00 49.50 95 ARG A O 1
ATOM 730 N N . SER A 1 96 ? -35.226 -24.512 31.884 1.00 52.84 96 SER A N 1
ATOM 731 C CA . SER A 1 96 ? -34.137 -24.310 30.931 1.00 52.84 96 SER A CA 1
ATOM 732 C C . SER A 1 96 ? -34.738 -23.788 29.619 1.00 52.84 96 SER A C 1
ATOM 734 O O . SER A 1 96 ? -35.403 -24.528 28.900 1.00 52.84 96 SER A O 1
ATOM 736 N N . GLY A 1 97 ? -34.613 -22.485 29.349 1.00 49.72 97 GLY A N 1
ATOM 737 C CA . GLY A 1 97 ? -35.164 -21.900 28.117 1.00 49.72 97 GLY A CA 1
ATOM 738 C C . GLY A 1 97 ? -35.163 -20.374 27.974 1.00 49.72 97 GLY A C 1
ATOM 739 O O . GLY A 1 97 ? -35.547 -19.880 26.918 1.00 49.72 97 GLY A O 1
ATOM 740 N N . CYS A 1 98 ? -34.725 -19.602 28.976 1.00 46.31 98 CYS A N 1
ATOM 741 C CA . CYS A 1 98 ? -34.822 -18.130 28.938 1.00 46.31 98 CYS A CA 1
ATOM 742 C C . CYS A 1 98 ? -33.482 -17.378 28.874 1.00 46.31 98 CYS A C 1
ATOM 744 O O . CYS A 1 98 ? -33.473 -16.158 29.017 1.00 46.31 98 CYS A O 1
ATOM 746 N N . VAL A 1 99 ? -32.354 -18.050 28.629 1.00 52.47 99 VAL A N 1
ATOM 747 C CA . VAL A 1 99 ? -31.032 -17.397 28.734 1.00 52.47 99 VAL A CA 1
ATOM 748 C C . VAL A 1 99 ? -30.731 -16.446 27.561 1.00 52.47 99 VAL A C 1
ATOM 750 O O . VAL A 1 99 ? -29.950 -15.517 27.722 1.00 52.47 99 VAL A O 1
ATOM 753 N N . LEU A 1 100 ? -31.402 -16.572 26.407 1.00 50.12 100 LEU A N 1
ATOM 754 C CA . LEU A 1 100 ? -31.115 -15.714 25.240 1.00 50.12 100 LEU A CA 1
ATOM 755 C C . LEU A 1 100 ? -32.057 -14.517 25.019 1.00 50.12 100 LEU A C 1
ATOM 757 O O . LEU A 1 100 ? -31.796 -13.715 24.126 1.00 50.12 100 LEU A O 1
ATOM 761 N N . LYS A 1 101 ? -33.135 -14.346 25.798 1.00 47.06 101 LYS A N 1
ATOM 762 C CA . LYS A 1 101 ? -34.082 -13.220 25.603 1.00 47.06 101 LYS A CA 1
ATOM 763 C C . LYS A 1 101 ? -33.917 -12.058 26.584 1.00 47.06 101 LYS A C 1
ATOM 765 O O . LYS A 1 101 ? -34.482 -10.997 26.336 1.00 47.06 101 LYS A O 1
ATOM 770 N N . ALA A 1 102 ? -33.120 -12.218 27.639 1.00 50.69 102 ALA A N 1
ATOM 771 C CA . ALA A 1 102 ? -32.821 -11.129 28.572 1.00 50.69 102 ALA A CA 1
ATOM 772 C C . ALA A 1 102 ? -31.713 -10.181 28.067 1.00 50.69 102 ALA A C 1
ATOM 774 O O . ALA A 1 102 ? -31.654 -9.037 28.496 1.00 50.69 102 ALA A O 1
ATOM 775 N N . PHE A 1 103 ? -30.893 -10.597 27.095 1.00 53.59 103 PHE A N 1
ATOM 776 C CA . PHE A 1 103 ? -29.746 -9.798 26.636 1.00 53.59 103 PHE A CA 1
ATOM 777 C C . PHE A 1 103 ? -30.084 -8.608 25.725 1.00 53.59 103 PHE A C 1
ATOM 779 O O . PHE A 1 103 ? -29.213 -7.791 25.458 1.00 53.59 103 PHE A O 1
ATOM 786 N N . PHE A 1 104 ? -31.327 -8.478 25.248 1.00 55.41 104 PHE A N 1
ATOM 787 C CA . PHE A 1 104 ? -31.703 -7.418 24.298 1.00 55.41 104 PHE A CA 1
ATOM 788 C C . PHE A 1 104 ? -32.681 -6.376 24.854 1.00 55.41 104 PHE A C 1
ATOM 790 O O . PHE A 1 104 ? -33.205 -5.569 24.085 1.00 55.41 104 PHE A O 1
ATOM 797 N N . LYS A 1 105 ? -32.974 -6.392 26.164 1.00 52.62 105 LYS A N 1
ATOM 798 C CA . LYS A 1 105 ? -34.069 -5.586 26.730 1.00 52.62 105 LYS A CA 1
ATOM 799 C C . LYS A 1 105 ? -33.687 -4.621 27.848 1.00 52.62 105 LYS A C 1
ATOM 801 O O . LYS A 1 105 ? -34.580 -4.056 28.467 1.00 52.62 105 LYS A O 1
ATOM 806 N N . GLU A 1 106 ? -32.407 -4.332 28.028 1.00 46.09 106 GLU A N 1
ATOM 807 C CA . GLU A 1 106 ? -32.024 -3.134 28.769 1.00 46.09 106 GLU A CA 1
ATOM 808 C C . GLU A 1 106 ? -31.284 -2.181 27.830 1.00 46.09 106 GLU A C 1
ATOM 810 O O . GLU A 1 106 ? -30.195 -2.513 27.356 1.00 46.09 106 GLU A O 1
ATOM 815 N N . PRO A 1 107 ? -31.879 -1.020 27.478 1.00 50.56 107 PRO A N 1
ATOM 816 C CA . PRO A 1 107 ? -31.155 0.020 26.775 1.00 50.56 107 PRO A CA 1
ATOM 817 C C . PRO A 1 107 ? -30.048 0.469 27.714 1.00 50.56 107 PRO A C 1
ATOM 819 O O . PRO A 1 107 ? -30.291 1.184 28.685 1.00 50.56 107 PRO A O 1
ATOM 822 N N . ILE A 1 108 ? -28.842 -0.015 27.433 1.00 48.81 108 ILE A N 1
ATOM 823 C CA . ILE A 1 108 ? -27.624 0.360 28.124 1.00 48.81 108 ILE A CA 1
ATOM 824 C C . ILE A 1 108 ? -27.624 1.888 28.166 1.00 48.81 108 ILE A C 1
ATOM 826 O O . ILE A 1 108 ? -27.491 2.540 27.125 1.00 48.81 108 ILE A O 1
ATOM 830 N N . LYS A 1 109 ? -27.842 2.470 29.353 1.00 53.41 109 LYS A N 1
ATOM 831 C CA . LYS A 1 109 ? -27.701 3.910 29.595 1.00 53.41 109 LYS A CA 1
ATOM 832 C C . LYS A 1 109 ? -26.213 4.229 29.538 1.00 53.41 109 LYS A C 1
ATOM 834 O O . LYS A 1 109 ? -25.578 4.560 30.533 1.00 53.41 109 LYS A O 1
ATOM 839 N N . PHE A 1 110 ? -25.649 4.127 28.341 1.00 54.41 110 PHE A N 1
ATOM 840 C CA . PHE A 1 110 ? -24.403 4.774 28.013 1.00 54.41 110 PHE A CA 1
ATOM 841 C C . PHE A 1 110 ? -24.665 6.258 28.276 1.00 54.41 110 PHE A C 1
ATOM 843 O O . PHE A 1 110 ? -25.545 6.856 27.656 1.00 54.41 110 PHE A O 1
ATOM 850 N N . LYS A 1 111 ? -23.964 6.846 29.247 1.00 66.31 111 LYS A N 1
ATOM 851 C CA . LYS A 1 111 ? -23.705 8.286 29.265 1.00 66.31 111 LYS A CA 1
ATOM 852 C C . LYS A 1 111 ? -22.501 8.465 28.347 1.00 66.31 111 LYS A C 1
ATOM 854 O O . LYS A 1 111 ? -21.375 8.423 28.841 1.00 66.31 111 LYS A O 1
ATOM 859 N N . PRO A 1 112 ? -22.678 8.582 27.017 1.00 57.41 112 PRO A N 1
ATOM 860 C CA . PRO A 1 112 ? -21.550 8.892 26.175 1.00 57.41 112 PRO A CA 1
ATOM 861 C C . PRO A 1 112 ? -20.977 10.215 26.658 1.00 57.41 112 PRO A C 1
ATOM 863 O O . PRO A 1 112 ? -21.661 11.241 26.674 1.00 57.41 112 PRO A O 1
ATOM 866 N N . ASN A 1 113 ? -19.710 10.200 27.051 1.00 72.88 113 ASN A N 1
ATOM 867 C CA . ASN A 1 113 ? -18.980 11.441 27.181 1.00 72.88 113 ASN A CA 1
ATOM 868 C C . ASN A 1 113 ? -19.005 12.098 25.791 1.00 72.88 113 ASN A C 1
ATOM 870 O O . ASN A 1 113 ? -18.656 11.460 24.795 1.00 72.88 113 ASN A O 1
ATOM 874 N N . VAL A 1 114 ? -19.474 13.345 25.697 1.00 78.75 114 VAL A N 1
ATOM 875 C CA . VAL A 1 114 ? -19.688 14.050 24.416 1.00 78.75 114 VAL A CA 1
ATOM 876 C C . VAL A 1 114 ? -18.412 14.040 23.559 1.00 78.75 114 VAL A C 1
ATOM 878 O O . VAL A 1 114 ? -18.477 14.002 22.331 1.00 78.75 114 VAL A O 1
ATOM 881 N N . GLN A 1 115 ? -17.249 13.986 24.212 1.00 74.62 115 GLN A N 1
ATOM 882 C CA . GLN A 1 115 ? -15.931 13.813 23.602 1.00 74.62 115 GLN A CA 1
ATOM 883 C C . GLN A 1 115 ? -15.785 12.480 22.843 1.00 74.62 115 GLN A C 1
ATOM 885 O O . GLN A 1 115 ? -15.331 12.474 21.702 1.00 74.62 115 GLN A O 1
ATOM 890 N N . GLN A 1 116 ? -16.220 11.358 23.426 1.00 71.38 116 GLN A N 1
ATOM 891 C CA . GLN A 1 116 ? -16.128 10.031 22.804 1.00 71.38 116 GLN A CA 1
ATOM 892 C C . GLN A 1 116 ? -17.035 9.914 21.578 1.00 71.38 116 GLN A C 1
ATOM 894 O O . GLN A 1 116 ? -16.605 9.409 20.546 1.00 71.38 116 GLN A O 1
ATOM 899 N N . VAL A 1 117 ? -18.264 10.435 21.651 1.00 75.88 117 VAL A N 1
ATOM 900 C CA . VAL A 1 117 ? -19.171 10.430 20.490 1.00 75.88 117 VAL A CA 1
ATOM 901 C C . VAL A 1 117 ? -18.629 11.315 19.381 1.00 75.88 117 VAL A C 1
ATOM 903 O O . VAL A 1 117 ? -18.655 10.910 18.223 1.00 75.88 117 VAL A O 1
ATOM 906 N N . ARG A 1 118 ? -18.065 12.483 19.712 1.00 85.50 118 ARG A N 1
ATOM 907 C CA . ARG A 1 118 ? -17.388 13.326 18.719 1.00 85.50 118 ARG A CA 1
ATOM 908 C C . ARG A 1 118 ? -16.221 12.599 18.066 1.00 85.50 118 ARG A C 1
ATOM 910 O O . ARG A 1 118 ? -16.111 12.663 16.848 1.00 85.50 118 ARG A O 1
ATOM 917 N N . LEU A 1 119 ? -15.407 11.883 18.842 1.00 79.88 119 LEU A N 1
ATOM 918 C CA . LEU A 1 119 ? -14.266 11.129 18.325 1.00 79.88 119 LEU A CA 1
ATOM 919 C C . LEU A 1 119 ? -14.709 9.988 17.401 1.00 79.88 119 LEU A C 1
ATOM 921 O O . LEU A 1 119 ? -14.163 9.845 16.313 1.00 79.88 119 LEU A O 1
ATOM 925 N N . VAL A 1 120 ? -15.727 9.216 17.793 1.00 80.38 120 VAL A N 1
ATOM 926 C CA . VAL A 1 120 ? -16.273 8.119 16.979 1.00 80.38 120 VAL A CA 1
ATOM 927 C C . VAL A 1 120 ? -16.926 8.658 15.707 1.00 80.38 120 VAL A C 1
ATOM 929 O O . VAL A 1 120 ? -16.695 8.120 14.629 1.00 80.38 120 VAL A O 1
ATOM 932 N N . VAL A 1 121 ? -17.690 9.750 15.791 1.00 88.31 121 VAL A N 1
ATOM 933 C CA . VAL A 1 121 ? -18.306 10.387 14.617 1.00 88.31 121 VAL A CA 1
ATOM 934 C C . VAL A 1 121 ? -17.242 10.958 13.677 1.00 88.31 121 VAL A C 1
ATOM 936 O O . VAL A 1 121 ? -17.350 10.760 12.469 1.00 88.31 121 VAL A O 1
ATOM 939 N N . LEU A 1 122 ? -16.195 11.603 14.204 1.00 92.94 122 LEU A N 1
ATOM 940 C CA . LEU A 1 122 ? -15.044 12.059 13.416 1.00 92.94 122 LEU A CA 1
ATOM 941 C C . LEU A 1 122 ? -14.319 10.886 12.763 1.00 92.94 122 LEU A C 1
ATOM 943 O O . LEU A 1 122 ? -14.038 10.949 11.572 1.00 92.94 122 LEU A O 1
ATOM 947 N N . LEU A 1 123 ? -14.070 9.805 13.502 1.00 89.06 123 LEU A N 1
ATOM 948 C CA . LEU A 1 123 ? -13.417 8.609 12.981 1.00 89.06 123 LEU A CA 1
ATOM 949 C C . LEU A 1 123 ? -14.238 7.985 11.850 1.00 89.06 123 LEU A C 1
ATOM 951 O O . LEU A 1 123 ? -13.690 7.698 10.792 1.00 89.06 123 LEU A O 1
ATOM 955 N N . VAL A 1 124 ? -15.554 7.838 12.030 1.00 88.44 124 VAL A N 1
ATOM 956 C CA . VAL A 1 124 ? -16.461 7.320 10.995 1.00 88.44 124 VAL A CA 1
ATOM 957 C C . VAL A 1 124 ? -16.522 8.265 9.794 1.00 88.44 124 VAL A C 1
ATOM 959 O O . VAL A 1 124 ? -16.498 7.788 8.662 1.00 88.44 124 VAL A O 1
ATOM 962 N N . LEU A 1 125 ? -16.559 9.586 9.996 1.00 91.69 125 LEU A N 1
A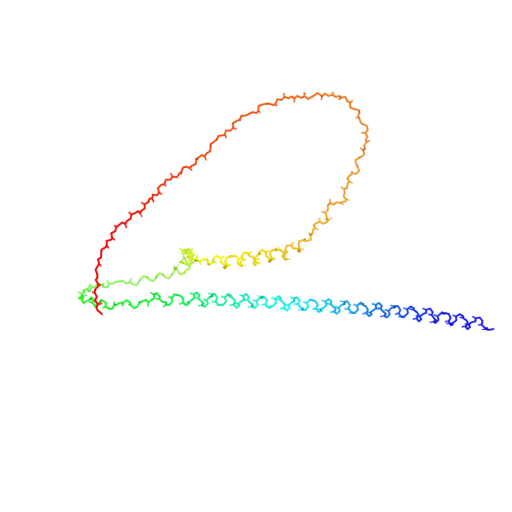TOM 963 C CA . LEU A 1 125 ? -16.530 10.571 8.907 1.00 91.69 125 LEU A CA 1
ATOM 964 C C . LEU A 1 125 ? -15.215 10.529 8.128 1.00 91.69 125 LEU A C 1
ATOM 966 O O . LEU A 1 125 ? -15.249 10.529 6.899 1.00 91.69 125 LEU A O 1
ATOM 970 N N . VAL A 1 126 ? -14.077 10.446 8.817 1.00 93.75 126 VAL A N 1
ATOM 971 C CA . VAL A 1 126 ? -12.752 10.310 8.199 1.00 93.75 126 VAL A CA 1
ATOM 972 C C . VAL A 1 126 ? -12.674 8.995 7.436 1.00 93.75 126 VAL A C 1
ATOM 974 O O . VAL A 1 126 ? -12.291 8.998 6.270 1.00 93.75 126 VAL A O 1
ATOM 977 N N . LEU A 1 127 ? -13.122 7.888 8.028 1.00 87.50 127 LEU A N 1
ATOM 978 C CA . LEU A 1 127 ? -13.131 6.586 7.370 1.00 87.50 127 LEU A CA 1
ATOM 979 C C . LEU A 1 127 ? -14.023 6.604 6.125 1.00 87.50 127 LEU A C 1
ATOM 981 O O . LEU A 1 127 ? -13.628 6.116 5.073 1.00 87.50 127 LEU A O 1
ATOM 985 N N . LYS A 1 128 ? -15.198 7.236 6.202 1.00 89.19 128 LYS A N 1
ATOM 986 C CA . LYS A 1 128 ? -16.124 7.380 5.073 1.00 89.19 128 LYS A CA 1
ATOM 987 C C . LYS A 1 128 ? -15.596 8.337 4.003 1.00 89.19 128 LYS A C 1
ATOM 989 O O . LYS A 1 128 ? -15.878 8.128 2.830 1.00 89.19 128 LYS A O 1
ATOM 994 N N . HIS A 1 129 ? -14.827 9.355 4.377 1.00 90.69 129 HIS A N 1
ATOM 995 C CA . HIS A 1 129 ? -14.162 10.255 3.437 1.00 90.69 129 HIS A CA 1
ATOM 996 C C . HIS A 1 129 ? -13.005 9.547 2.719 1.00 90.69 129 HIS A C 1
ATOM 998 O O . HIS A 1 129 ? -12.912 9.607 1.497 1.00 90.69 129 HIS A O 1
ATOM 1004 N N . VAL A 1 130 ? -12.166 8.821 3.461 1.00 82.94 130 VAL A N 1
ATOM 1005 C CA . VAL A 1 130 ? -11.030 8.055 2.923 1.00 82.94 130 VAL A CA 1
ATOM 1006 C C . VAL A 1 130 ? -11.517 6.896 2.045 1.00 82.94 130 VAL A C 1
ATOM 1008 O O . VAL A 1 130 ? -11.016 6.719 0.939 1.00 82.94 130 VAL A O 1
ATOM 1011 N N . LEU A 1 131 ? -12.546 6.158 2.474 1.00 81.69 131 LEU A N 1
ATOM 1012 C CA . LEU A 1 131 ? -13.157 5.077 1.688 1.00 81.69 131 LEU A CA 1
ATOM 1013 C C . LEU A 1 131 ? -14.103 5.592 0.588 1.00 81.69 131 LEU A C 1
ATOM 1015 O O . LEU A 1 131 ? -14.352 4.900 -0.390 1.00 81.69 131 LEU A O 1
ATOM 1019 N N . GLY A 1 132 ? -14.651 6.801 0.716 1.00 75.94 132 GLY A N 1
ATOM 1020 C CA . GLY A 1 132 ? -15.547 7.407 -0.276 1.00 75.94 132 GLY A CA 1
ATOM 1021 C C . GLY A 1 132 ? -14.823 7.911 -1.524 1.00 75.94 132 GLY A C 1
ATOM 1022 O O . GLY A 1 132 ? -15.432 8.007 -2.590 1.00 75.94 132 GLY A O 1
ATOM 1023 N N . GLN A 1 133 ? -13.519 8.172 -1.417 1.00 64.06 133 GLN A N 1
ATOM 1024 C CA . GLN A 1 133 ? -12.652 8.556 -2.536 1.00 64.06 133 GLN A CA 1
ATOM 1025 C C . GLN A 1 133 ? -12.396 7.398 -3.520 1.00 64.06 133 GLN A C 1
ATOM 1027 O O . GLN A 1 133 ? -11.952 7.641 -4.638 1.00 64.06 133 GLN A O 1
ATOM 1032 N N . THR A 1 134 ? -12.727 6.151 -3.159 1.00 51.09 134 THR A N 1
ATOM 1033 C CA . THR A 1 134 ? -12.600 4.981 -4.045 1.00 51.09 134 THR A CA 1
ATOM 1034 C C . THR A 1 134 ? -13.911 4.575 -4.713 1.00 51.09 134 THR A C 1
ATOM 1036 O O . THR A 1 134 ? -13.999 3.473 -5.252 1.00 51.09 134 THR A O 1
ATOM 1039 N N . ARG A 1 135 ? -14.938 5.440 -4.750 1.00 52.16 135 ARG A N 1
ATOM 1040 C CA . ARG A 1 135 ? 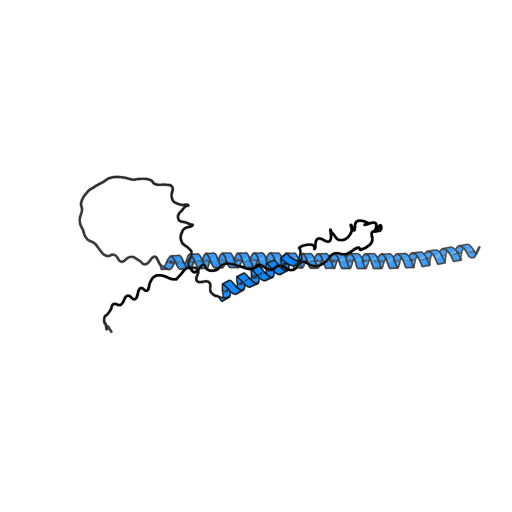-16.003 5.259 -5.747 1.00 52.16 135 ARG A CA 1
ATOM 1041 C C . ARG A 1 135 ? -15.467 5.725 -7.102 1.00 52.16 135 ARG A C 1
ATOM 1043 O O . ARG A 1 135 ? -15.369 6.939 -7.302 1.00 52.16 135 ARG A O 1
ATOM 1050 N N . PRO A 1 136 ? -15.136 4.815 -8.041 1.00 52.56 136 PRO A N 1
ATOM 1051 C CA . PRO A 1 136 ? -14.830 5.222 -9.400 1.00 52.56 136 PRO A CA 1
ATOM 1052 C C . PRO A 1 136 ? -16.031 6.013 -9.910 1.00 52.56 136 PRO A C 1
ATOM 1054 O O . PRO A 1 136 ? -17.160 5.518 -9.908 1.00 52.56 136 PRO A O 1
ATOM 1057 N N . ARG A 1 137 ? -15.802 7.276 -10.288 1.00 52.28 137 ARG A N 1
ATOM 1058 C CA . ARG A 1 137 ? -16.787 8.041 -11.052 1.00 52.28 137 ARG A CA 1
ATOM 1059 C C . ARG A 1 137 ? -17.205 7.150 -12.227 1.00 52.28 137 ARG A C 1
ATOM 1061 O O . ARG A 1 137 ? -16.317 6.764 -12.988 1.00 52.28 137 ARG A O 1
ATOM 1068 N N . PRO A 1 138 ? -18.493 6.805 -12.387 1.00 51.31 138 PRO A N 1
ATOM 1069 C CA . PRO A 1 138 ? -18.947 6.118 -13.584 1.00 51.31 138 PRO A CA 1
ATOM 1070 C C . PRO A 1 138 ? -18.706 7.064 -14.766 1.00 51.31 138 PRO A C 1
ATOM 1072 O O . PRO A 1 138 ? -19.456 8.007 -14.990 1.00 51.31 138 PRO A O 1
ATOM 1075 N N . GLN A 1 139 ? -17.592 6.860 -15.472 1.00 55.53 139 GLN A N 1
ATOM 1076 C CA . GLN A 1 139 ? -17.280 7.537 -16.734 1.00 55.53 139 GLN A CA 1
ATOM 1077 C C . GLN A 1 139 ? -18.045 6.921 -17.914 1.00 55.53 139 GLN A C 1
ATOM 1079 O O . GLN A 1 139 ? -17.950 7.390 -19.044 1.00 55.53 139 GLN A O 1
ATOM 1084 N N . SER A 1 140 ? -18.849 5.891 -17.672 1.00 59.56 140 SER A N 1
ATOM 1085 C CA . SER A 1 140 ? -19.822 5.399 -18.630 1.00 59.56 140 SER A CA 1
ATOM 1086 C C . SER A 1 140 ? -21.068 6.281 -18.566 1.00 59.56 140 SER A C 1
ATOM 1088 O O . SER A 1 140 ? -21.822 6.179 -17.607 1.00 59.56 140 SER A O 1
ATOM 1090 N N . LEU A 1 141 ? -21.245 7.157 -19.566 1.00 54.62 141 LEU A N 1
ATOM 1091 C CA . LEU A 1 141 ? -22.525 7.655 -20.132 1.00 54.62 141 LEU A CA 1
ATOM 1092 C C . LEU A 1 141 ? -22.420 9.052 -20.791 1.00 54.62 141 LEU A C 1
ATOM 1094 O O . LEU A 1 141 ? -23.420 9.746 -20.948 1.00 54.62 141 LEU A O 1
ATOM 1098 N N . LEU A 1 142 ? -21.240 9.464 -21.260 1.00 55.62 142 LEU A N 1
ATOM 1099 C CA . LEU A 1 142 ? -21.118 10.589 -22.196 1.00 55.62 142 LEU A CA 1
ATOM 1100 C C . LEU A 1 142 ? -20.400 10.169 -23.482 1.00 55.62 142 LEU A C 1
ATOM 1102 O O . LEU A 1 142 ? -19.343 10.710 -23.773 1.00 55.62 142 LEU A O 1
ATOM 1106 N N . GLN A 1 143 ? -20.956 9.229 -24.264 1.00 53.94 143 GLN A N 1
ATOM 1107 C CA . GLN A 1 143 ? -20.665 9.199 -25.711 1.00 53.94 143 GLN A CA 1
ATOM 1108 C C . GLN A 1 143 ? -21.602 8.354 -26.602 1.00 53.94 143 GLN A C 1
ATOM 1110 O O . GLN A 1 143 ? -21.159 7.732 -27.558 1.00 53.94 143 GLN A O 1
ATOM 1115 N N . LEU A 1 144 ? -22.917 8.380 -26.376 1.00 52.22 144 LEU A N 1
ATOM 1116 C CA . LEU A 1 144 ? -23.861 8.125 -27.474 1.00 52.22 144 LEU A CA 1
ATOM 1117 C C . LEU A 1 144 ? -24.838 9.298 -27.558 1.00 52.22 144 LEU A C 1
ATOM 1119 O O . LEU A 1 144 ? -25.891 9.302 -26.926 1.00 52.22 144 LEU A O 1
ATOM 1123 N N . GLN A 1 145 ? -24.463 10.323 -28.327 1.00 59.09 145 GLN A N 1
ATOM 1124 C CA . GLN A 1 145 ? -25.463 11.221 -28.893 1.00 59.09 145 GLN A CA 1
ATOM 1125 C C . GLN A 1 145 ? -26.122 10.503 -30.077 1.00 59.09 145 GLN A C 1
ATOM 1127 O O . GLN A 1 145 ? -25.408 10.072 -30.984 1.00 59.09 145 GLN A O 1
ATOM 1132 N N . PRO A 1 146 ? -27.458 10.372 -30.116 1.00 56.22 146 PRO A N 1
ATOM 1133 C CA . PRO A 1 146 ? -28.139 9.990 -31.337 1.00 56.22 146 PRO A CA 1
ATOM 1134 C C . PRO A 1 146 ? -28.052 11.156 -32.324 1.00 56.22 146 PRO A C 1
ATOM 1136 O O . PRO A 1 146 ? -28.441 12.284 -32.012 1.00 56.22 146 PRO A O 1
ATOM 1139 N N . ILE A 1 147 ? -27.547 10.858 -33.520 1.00 61.53 147 ILE A N 1
ATOM 1140 C CA . ILE A 1 147 ? -27.676 11.682 -34.722 1.00 61.53 147 ILE A CA 1
ATOM 1141 C C . ILE A 1 147 ? -29.170 11.956 -34.906 1.00 61.53 147 ILE A C 1
ATOM 1143 O O . ILE A 1 147 ? -29.929 11.098 -35.353 1.00 61.53 147 ILE A O 1
ATOM 1147 N N . ARG A 1 148 ? -29.615 13.137 -34.475 1.00 54.62 148 ARG A N 1
ATOM 1148 C CA . ARG A 1 148 ? -30.969 13.613 -34.728 1.00 54.62 148 ARG A CA 1
ATOM 1149 C C . ARG A 1 148 ? -30.901 14.520 -35.939 1.00 54.62 148 ARG A C 1
ATOM 1151 O O . ARG A 1 148 ? -30.634 15.715 -35.832 1.00 54.62 148 ARG A O 1
ATOM 1158 N N . ASP A 1 149 ? -31.113 13.876 -37.077 1.00 51.03 149 ASP A N 1
ATOM 1159 C CA . ASP A 1 149 ? -31.367 14.486 -38.370 1.00 51.03 149 ASP A CA 1
ATOM 1160 C C . ASP A 1 149 ? -32.418 15.591 -38.220 1.00 51.03 149 ASP A C 1
ATOM 1162 O O . ASP A 1 149 ? -33.563 15.359 -37.813 1.00 51.03 149 ASP A O 1
ATOM 1166 N N . ARG A 1 150 ? -32.000 16.829 -38.481 1.00 54.22 150 ARG A N 1
ATOM 1167 C CA . ARG A 1 150 ? -32.829 18.026 -38.346 1.00 54.22 150 ARG A CA 1
ATOM 1168 C C . ARG A 1 150 ? -33.442 18.341 -39.705 1.00 54.22 150 ARG A C 1
ATOM 1170 O O . ARG A 1 150 ? -33.028 19.269 -40.389 1.00 54.22 150 ARG A O 1
ATOM 1177 N N . GLY A 1 151 ? -34.441 17.545 -40.073 1.00 54.06 151 GLY A N 1
ATOM 1178 C CA . GLY A 1 151 ? -35.354 17.834 -41.174 1.00 54.06 151 GLY A CA 1
ATOM 1179 C C . GLY A 1 151 ? -36.433 18.842 -40.764 1.00 54.06 151 GLY A C 1
ATOM 1180 O O . GLY A 1 151 ? -37.072 18.700 -39.725 1.00 54.06 151 GLY A O 1
ATOM 1181 N N . HIS A 1 152 ? -36.597 19.867 -41.600 1.00 50.72 152 HIS A N 1
ATOM 1182 C CA . HIS A 1 152 ? -37.737 20.775 -41.745 1.00 50.72 152 HIS A CA 1
ATOM 1183 C C . HIS A 1 152 ? -39.005 20.513 -40.907 1.00 50.72 152 HIS A C 1
ATOM 1185 O O . HIS A 1 152 ? -39.704 19.527 -41.127 1.00 50.72 152 HIS A O 1
ATOM 1191 N N . ARG A 1 153 ? -39.457 21.533 -40.161 1.00 52.12 153 ARG A N 1
ATOM 1192 C CA . ARG A 1 153 ? -40.826 22.063 -40.333 1.00 52.12 153 ARG A CA 1
ATOM 1193 C C . ARG A 1 153 ? -41.021 23.406 -39.644 1.00 52.12 153 ARG A C 1
ATOM 1195 O O . ARG A 1 153 ? -40.612 23.604 -38.506 1.00 52.12 153 ARG A O 1
ATOM 1202 N N . GLY A 1 154 ? -41.643 24.312 -40.391 1.00 50.41 154 GLY A N 1
ATOM 1203 C CA . GLY A 1 154 ? -41.898 25.691 -40.019 1.00 50.41 154 GLY A CA 1
ATOM 1204 C C . GLY A 1 154 ? -42.787 25.855 -38.791 1.00 50.41 154 GLY A C 1
ATOM 1205 O O . GLY A 1 154 ? -43.728 25.103 -38.543 1.00 50.41 154 GLY A O 1
ATOM 1206 N N . SER A 1 155 ? -42.456 26.909 -38.060 1.00 50.66 155 SER A N 1
ATOM 1207 C CA . SER A 1 155 ? -43.222 27.525 -36.996 1.00 50.66 155 SER A CA 1
ATOM 1208 C C . SER A 1 155 ? -44.473 28.210 -37.556 1.00 50.66 155 SER A C 1
ATOM 1210 O O . SER A 1 155 ? -44.376 29.243 -38.217 1.00 50.66 155 SER A O 1
ATOM 1212 N N . ILE A 1 156 ? -45.649 27.674 -37.238 1.00 49.34 156 ILE A N 1
ATOM 1213 C CA . ILE A 1 156 ? -46.892 28.449 -37.183 1.00 49.34 156 ILE A CA 1
ATOM 1214 C C . ILE A 1 156 ? -47.379 28.341 -35.744 1.00 49.34 156 ILE A C 1
ATOM 1216 O O . ILE A 1 156 ? -47.532 27.247 -35.204 1.00 49.34 156 ILE A O 1
ATOM 1220 N N . GLY A 1 157 ? -47.502 29.502 -35.108 1.00 53.50 157 GLY A N 1
ATOM 1221 C CA . GLY A 1 157 ? -47.731 29.627 -33.681 1.00 53.50 157 GLY A CA 1
ATOM 1222 C C . GLY A 1 157 ? -49.129 29.243 -33.211 1.00 53.50 157 GLY A C 1
ATOM 1223 O O . GLY A 1 157 ? -50.038 29.014 -34.002 1.00 53.50 157 GLY A O 1
ATOM 1224 N N . ARG A 1 158 ? -49.257 29.232 -31.884 1.00 44.91 158 ARG A N 1
ATOM 1225 C CA . ARG A 1 158 ? -50.422 29.564 -31.041 1.00 44.91 158 ARG A CA 1
ATOM 1226 C C . ARG A 1 158 ? -49.886 29.559 -29.600 1.00 44.91 158 ARG A C 1
ATOM 1228 O O . ARG A 1 158 ? -49.255 28.596 -29.193 1.00 44.91 158 ARG A O 1
ATOM 1235 N N . ARG A 1 159 ? -49.775 30.738 -28.986 1.00 49.12 159 ARG A N 1
ATOM 1236 C CA . ARG A 1 159 ? -50.739 31.360 -28.055 1.00 49.12 159 ARG A CA 1
ATOM 1237 C C . ARG A 1 159 ? -50.644 30.739 -26.644 1.00 49.12 159 ARG A C 1
ATOM 1239 O O . ARG A 1 159 ? -50.949 29.561 -26.507 1.00 49.12 159 ARG A O 1
ATOM 1246 N N . PRO A 1 160 ? -50.219 31.506 -25.622 1.00 56.50 160 PRO A N 1
ATOM 1247 C CA . PRO A 1 160 ? -50.190 31.049 -24.237 1.00 56.50 160 PRO A CA 1
ATOM 1248 C C . PRO A 1 160 ? -51.588 31.146 -23.609 1.00 56.50 160 PRO A C 1
ATOM 1250 O O . PRO A 1 160 ? -52.274 32.153 -23.777 1.00 56.50 160 PRO A O 1
ATOM 1253 N N . GLU A 1 161 ? -51.989 30.104 -22.887 1.00 51.62 161 GLU A N 1
ATOM 1254 C CA . GLU A 1 161 ? -53.146 30.101 -21.983 1.00 51.62 161 GLU A CA 1
ATOM 1255 C C . GLU A 1 161 ? -52.645 30.279 -20.538 1.00 51.62 161 GLU A C 1
ATOM 1257 O O . GLU A 1 161 ? -51.759 29.528 -20.115 1.00 51.62 161 GLU A O 1
ATOM 1262 N N . PRO A 1 162 ? -53.177 31.256 -19.783 1.00 61.41 162 PRO A N 1
ATOM 1263 C CA . PRO A 1 162 ? -52.992 31.381 -18.346 1.00 61.41 162 PRO A CA 1
ATOM 1264 C C . PRO A 1 162 ? -54.239 30.889 -17.584 1.00 61.41 162 PRO A C 1
ATOM 1266 O O . PRO A 1 162 ? -55.358 31.315 -17.851 1.00 61.41 162 PRO A O 1
ATOM 1269 N N . GLY A 1 163 ? -54.025 30.034 -16.590 1.00 56.16 163 GLY A N 1
ATOM 1270 C CA . GLY A 1 163 ? -55.000 29.636 -15.569 1.00 56.16 163 GLY A CA 1
ATOM 1271 C C . GLY A 1 163 ? -54.242 28.765 -14.571 1.00 56.16 163 GLY A C 1
ATOM 1272 O O . GLY A 1 163 ? -53.758 27.703 -14.943 1.00 56.16 163 GLY A O 1
ATOM 1273 N N . ASP A 1 164 ? -53.827 29.246 -13.402 1.00 53.66 164 ASP A N 1
ATOM 1274 C CA . ASP A 1 164 ? -54.617 29.753 -12.272 1.00 53.66 164 ASP A CA 1
ATOM 1275 C C . ASP A 1 164 ? -55.580 28.699 -11.699 1.00 53.66 164 ASP A C 1
ATOM 1277 O O . ASP A 1 164 ? -56.115 27.882 -12.445 1.00 53.66 164 ASP A O 1
ATOM 1281 N N . LEU A 1 165 ? -55.782 28.752 -10.375 1.00 51.72 165 LEU A N 1
ATOM 1282 C CA . LEU A 1 165 ? -56.305 27.725 -9.447 1.00 51.72 165 LEU A CA 1
ATOM 1283 C C . LEU A 1 165 ? -55.167 26.853 -8.867 1.00 51.72 165 LEU A C 1
ATOM 1285 O O . LEU A 1 165 ? -54.761 25.856 -9.443 1.00 51.72 165 LEU A O 1
ATOM 1289 N N . GLY A 1 166 ? -54.538 27.172 -7.737 1.00 48.19 166 GLY A N 1
ATOM 1290 C CA . GLY A 1 166 ? -55.135 27.658 -6.502 1.00 48.19 166 GLY A CA 1
ATOM 1291 C C . GLY A 1 166 ? -55.638 26.485 -5.652 1.00 48.19 166 GLY A C 1
ATOM 1292 O O . GLY A 1 166 ? -56.293 25.579 -6.158 1.00 48.19 166 GLY A O 1
ATOM 1293 N N . ARG A 1 167 ? -55.422 26.617 -4.335 1.00 48.00 167 ARG A N 1
ATOM 1294 C CA . ARG A 1 167 ? -56.232 26.079 -3.225 1.00 48.00 167 ARG A CA 1
ATOM 1295 C C . ARG A 1 167 ? -55.814 24.775 -2.512 1.00 48.00 167 ARG A C 1
ATOM 1297 O O . ARG A 1 167 ? -55.869 23.684 -3.058 1.00 48.00 167 ARG A O 1
ATOM 1304 N N . HIS A 1 168 ? -55.676 24.969 -1.189 1.00 45.59 168 HIS A N 1
ATOM 1305 C CA . HIS A 1 168 ? -55.903 24.038 -0.068 1.00 45.59 168 HIS A CA 1
ATOM 1306 C C . HIS A 1 168 ? -54.755 23.061 0.239 1.00 45.59 168 HIS A C 1
ATOM 1308 O O . HIS A 1 168 ? -54.133 22.533 -0.661 1.00 45.59 168 HIS A O 1
ATOM 1314 N N . ARG A 1 169 ? -54.405 22.729 1.485 1.00 51.34 169 ARG A N 1
ATOM 1315 C CA . ARG A 1 169 ? -55.035 22.857 2.815 1.00 51.34 169 ARG A CA 1
ATOM 1316 C C . ARG A 1 169 ? -53.916 22.496 3.815 1.00 51.34 169 ARG A C 1
ATOM 1318 O O . ARG A 1 169 ? -53.179 21.558 3.548 1.00 51.34 169 ARG A O 1
ATOM 1325 N N . ALA A 1 170 ? -53.589 23.358 4.770 1.00 45.06 170 ALA A N 1
ATOM 1326 C CA . ALA A 1 170 ? -54.029 23.327 6.171 1.00 45.06 170 ALA A CA 1
ATOM 1327 C C . ALA A 1 170 ? -53.633 22.080 6.984 1.00 45.06 170 ALA A C 1
ATOM 1329 O O . ALA A 1 170 ? -53.860 20.950 6.567 1.00 45.06 170 ALA A O 1
ATOM 1330 N N . GLU A 1 171 ? -53.147 22.384 8.188 1.00 46.00 171 GLU A N 1
ATOM 1331 C CA . GLU A 1 171 ? -53.219 21.611 9.424 1.00 46.00 171 GLU A CA 1
ATOM 1332 C C . GLU A 1 171 ? -52.844 20.122 9.421 1.00 46.00 171 GLU A C 1
ATOM 1334 O O . GLU A 1 171 ? -53.643 19.267 9.053 1.00 46.00 171 GLU A O 1
ATOM 1339 N N . GLN A 1 172 ? -51.769 19.795 10.148 1.00 53.53 172 GLN A N 1
ATOM 1340 C CA . GLN A 1 172 ? -51.980 18.919 11.303 1.00 53.53 172 GLN A CA 1
ATOM 1341 C C . GLN A 1 172 ? -51.023 19.232 12.462 1.00 53.53 172 GLN A C 1
ATOM 1343 O O . GLN A 1 172 ? -49.907 18.725 12.550 1.00 53.53 172 GLN A O 1
ATOM 1348 N N . ARG A 1 173 ? -51.532 20.058 13.387 1.00 49.12 173 ARG A N 1
ATOM 1349 C CA . ARG A 1 173 ? -51.224 20.004 14.821 1.00 49.12 173 ARG A CA 1
ATOM 1350 C C . ARG A 1 173 ? -51.307 18.555 15.313 1.00 49.12 173 ARG A C 1
ATOM 1352 O O . ARG A 1 173 ? -52.324 17.894 15.096 1.00 49.12 173 ARG A O 1
ATOM 1359 N N . ARG A 1 174 ? -50.327 18.125 16.107 1.00 53.56 174 ARG A N 1
ATOM 1360 C CA . ARG A 1 174 ? -50.621 17.350 17.316 1.00 53.56 174 ARG A CA 1
ATOM 1361 C C . ARG A 1 174 ? -49.903 17.979 18.497 1.00 53.56 174 ARG A C 1
ATOM 1363 O O . ARG A 1 174 ? -48.704 18.232 18.453 1.00 53.56 174 ARG A O 1
ATOM 1370 N N . ASP A 1 175 ? -50.744 18.287 19.469 1.00 47.88 175 ASP A N 1
ATOM 1371 C CA . ASP A 1 175 ? -50.500 18.983 20.715 1.00 47.88 175 ASP A CA 1
ATOM 1372 C C . ASP A 1 175 ? -49.692 18.162 21.737 1.00 47.88 175 ASP A C 1
ATOM 1374 O O . ASP A 1 175 ? -49.574 16.938 21.608 1.00 47.88 175 ASP A O 1
ATOM 1378 N N . PRO A 1 176 ? -49.184 18.855 22.774 1.00 63.62 176 PRO A N 1
ATOM 1379 C CA . PRO A 1 176 ? -48.493 18.319 23.936 1.00 63.62 176 PRO A CA 1
ATOM 1380 C C . PRO A 1 176 ? -49.497 17.937 25.034 1.00 63.62 176 PRO A C 1
ATOM 1382 O O . PRO A 1 176 ? -50.462 18.662 25.269 1.00 63.62 176 PRO A O 1
ATOM 1385 N N . THR A 1 177 ? -49.293 16.830 25.752 1.00 53.72 177 THR A N 1
ATOM 1386 C CA . THR A 1 177 ? -50.052 16.544 26.984 1.00 53.72 177 THR A CA 1
ATOM 1387 C C . THR A 1 177 ? -49.288 15.591 27.906 1.00 53.72 177 THR A C 1
ATOM 1389 O O . THR A 1 177 ? -48.891 14.512 27.475 1.00 53.72 177 THR A O 1
ATOM 1392 N N . ALA A 1 178 ? -49.203 16.024 29.171 1.00 4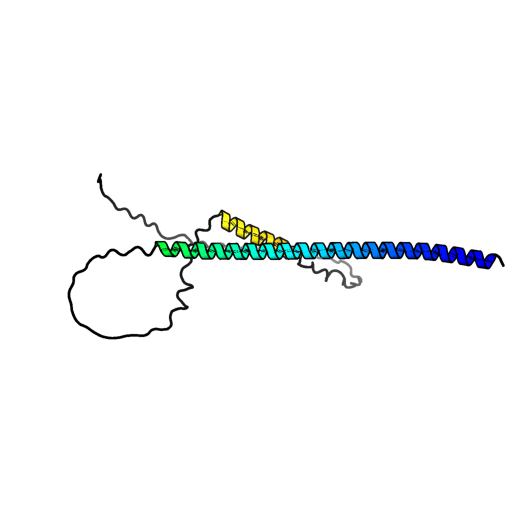9.34 178 ALA A N 1
ATOM 1393 C CA . ALA A 1 178 ? -48.959 15.292 30.419 1.00 49.34 178 ALA A CA 1
ATOM 1394 C C . ALA A 1 178 ? -47.534 14.778 30.712 1.00 49.34 178 ALA A C 1
ATOM 1396 O O . ALA A 1 178 ? -46.919 14.114 29.889 1.00 49.34 178 ALA A O 1
ATOM 1397 N N . ASP A 1 179 ? -46.942 14.962 31.896 1.00 56.81 179 ASP A N 1
ATOM 1398 C CA . ASP A 1 179 ? -47.318 15.704 33.110 1.00 56.81 179 ASP A CA 1
ATOM 1399 C C . ASP A 1 179 ? -46.093 15.777 34.057 1.00 56.81 179 ASP A C 1
ATOM 1401 O O . ASP A 1 179 ? -45.134 15.016 33.883 1.00 56.81 179 ASP A O 1
ATOM 1405 N N . PRO A 1 180 ? -46.108 16.667 35.069 1.00 61.50 180 PRO A N 1
ATOM 1406 C CA . PRO A 1 180 ? -45.011 16.917 35.997 1.00 61.50 180 PRO A CA 1
ATOM 1407 C C . PRO A 1 180 ? -45.166 16.099 37.289 1.00 61.50 180 PRO A C 1
ATOM 1409 O O . PRO A 1 180 ? -46.181 16.195 37.971 1.00 61.50 180 PRO A O 1
ATOM 1412 N N . TRP A 1 181 ? -44.135 15.353 37.691 1.00 57.00 181 TRP A N 1
ATOM 1413 C CA . TRP A 1 181 ? -44.053 14.818 39.055 1.00 57.00 181 TRP A CA 1
ATOM 1414 C C . TRP A 1 181 ? -43.061 15.635 39.874 1.00 57.00 181 TRP A C 1
ATOM 1416 O O . TRP A 1 181 ? -41.860 15.382 39.909 1.00 57.00 181 TRP A O 1
ATOM 1426 N N . ASN A 1 182 ? -43.629 16.656 40.509 1.00 55.12 182 ASN A N 1
ATOM 1427 C CA . ASN A 1 182 ? -43.115 17.279 41.713 1.00 55.12 182 ASN A CA 1
ATOM 1428 C C . ASN A 1 182 ? -43.521 16.379 42.894 1.00 55.12 182 ASN A C 1
ATOM 1430 O O . ASN A 1 182 ? -44.709 16.143 43.105 1.00 55.12 182 ASN A O 1
ATOM 1434 N N . GLY A 1 183 ? -42.541 15.844 43.620 1.00 53.59 183 GLY A N 1
ATOM 1435 C CA . GLY A 1 183 ? -42.735 14.943 44.754 1.00 53.59 183 GLY A CA 1
ATOM 1436 C C . GLY A 1 183 ? -41.815 15.344 45.896 1.00 53.59 183 GLY A C 1
ATOM 1437 O O . GLY A 1 183 ? -40.683 14.885 45.994 1.00 53.59 183 GLY A O 1
ATOM 1438 N N . THR A 1 184 ? -42.318 16.260 46.710 1.00 50.19 184 THR A N 1
ATOM 1439 C CA . THR A 1 184 ? -41.794 16.716 47.997 1.00 50.19 184 THR A CA 1
ATOM 1440 C C . THR A 1 184 ? -41.916 15.612 49.049 1.00 50.19 184 THR A C 1
ATOM 1442 O O . THR A 1 184 ? -42.980 15.018 49.126 1.00 50.19 184 THR A O 1
ATOM 1445 N N . THR A 1 185 ? -40.875 15.395 49.863 1.00 51.50 185 THR A N 1
ATOM 1446 C CA . THR A 1 185 ? -40.867 15.073 51.319 1.00 51.50 185 THR A CA 1
ATOM 1447 C C . THR A 1 185 ? -39.414 14.725 51.664 1.00 51.50 185 THR A C 1
ATOM 1449 O O . THR A 1 185 ? -38.854 13.837 51.035 1.00 51.50 185 THR A O 1
ATOM 1452 N N . GLY A 1 186 ? -38.685 15.468 52.493 1.00 48.00 186 GLY A N 1
ATOM 1453 C CA . GLY A 1 186 ? -38.849 15.599 53.948 1.00 48.00 186 GLY A CA 1
ATOM 1454 C C . GLY A 1 186 ? -37.522 15.117 54.562 1.00 48.00 186 GLY A C 1
ATOM 1455 O O . GLY A 1 186 ? -36.995 14.115 54.099 1.00 48.00 186 GLY A O 1
ATOM 1456 N N . SER A 1 187 ? -36.842 15.938 55.374 1.00 42.94 187 SER A N 1
ATOM 1457 C CA . SER A 1 187 ? -36.750 15.740 56.837 1.00 42.94 187 SER A CA 1
ATOM 1458 C C . SER A 1 187 ? -36.096 14.393 57.188 1.00 42.94 187 SER A C 1
ATOM 1460 O O . SER A 1 187 ? -36.628 13.356 56.828 1.00 42.94 187 SER A O 1
ATOM 1462 N N . THR A 1 188 ? -34.933 14.311 57.832 1.00 47.72 188 THR A N 1
ATOM 1463 C CA . THR A 1 188 ? -34.537 14.918 59.116 1.00 47.72 188 THR A CA 1
ATOM 1464 C C . THR A 1 188 ? -33.071 14.541 59.415 1.00 47.72 188 THR A C 1
ATOM 1466 O O . THR A 1 188 ? -32.631 13.514 58.916 1.00 47.72 188 THR A O 1
ATOM 1469 N N . GLU A 1 189 ? -32.370 15.372 60.207 1.00 43.75 189 GLU A N 1
ATOM 1470 C CA . GLU A 1 189 ? -31.567 15.025 61.416 1.00 43.75 189 GLU A CA 1
ATOM 1471 C C . GLU A 1 189 ? -30.598 13.818 61.337 1.00 43.75 189 GLU A C 1
ATOM 1473 O O . GLU A 1 189 ? -30.944 12.754 60.857 1.00 43.75 189 GLU A O 1
ATOM 1478 N N . GLY A 1 190 ? -29.363 13.822 61.824 1.00 48.91 190 GLY A N 1
ATOM 1479 C CA . GLY A 1 190 ? -28.617 14.599 62.810 1.00 48.91 190 GLY A CA 1
ATOM 1480 C C . GLY A 1 190 ? -27.148 14.140 62.685 1.00 48.91 190 GLY A C 1
ATOM 1481 O O . GLY A 1 190 ? -26.856 13.161 62.005 1.00 48.91 190 GLY A O 1
ATOM 1482 N N . LEU A 1 191 ? -26.171 14.945 63.093 1.00 58.59 191 LEU A N 1
ATOM 1483 C CA . LEU A 1 191 ? -25.645 14.920 64.459 1.00 58.59 191 LEU A CA 1
ATOM 1484 C C . LEU A 1 191 ? -25.184 13.512 64.860 1.00 58.59 191 LEU A C 1
ATOM 1486 O O . LEU A 1 191 ? -26.018 12.707 65.247 1.00 58.59 191 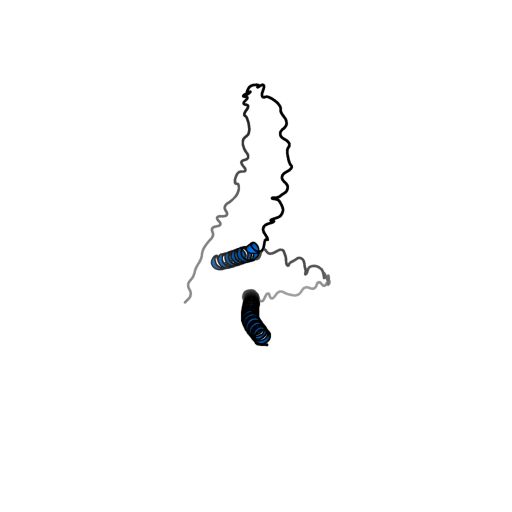LEU A O 1
ATOM 1490 N N . GLU A 1 192 ? -23.882 13.252 64.764 1.00 51.31 192 GLU A N 1
ATOM 1491 C CA . GLU A 1 192 ? -23.097 12.512 65.761 1.00 51.31 192 GLU A CA 1
ATOM 1492 C C . GLU A 1 192 ? -21.603 12.620 65.406 1.00 51.31 192 GLU A C 1
ATOM 1494 O O . GLU A 1 192 ? -21.244 12.829 64.244 1.00 51.31 192 GLU A O 1
ATOM 1499 N N . ASP A 1 193 ? -20.793 12.617 66.460 1.00 58.03 193 ASP A N 1
ATOM 1500 C CA . ASP A 1 193 ? -19.464 13.224 66.606 1.00 58.03 193 ASP A CA 1
ATOM 1501 C C . ASP A 1 193 ? -18.291 12.524 65.890 1.00 58.03 193 ASP A C 1
ATOM 1503 O O . ASP A 1 193 ? -18.349 11.294 65.653 1.00 58.03 193 ASP A O 1
#

Radius of gyration: 41.65 Å; chains: 1; bounding box: 94×61×115 Å

Secondary structure (DSSP, 8-state):
-THHHHHHHHHHHHHHHHHHHHHHHHHHHHHHHHHHHHHHHHHHHHHHHHHHHHHHHHHHHHHHHHHHGGGS-----------------------TT-TTTSTTSS-------HHHHHHHHHHHHHHHHHHHTTS----TTSS----------------PPP-------------------------------

Foldseek 3Di:
DVVVVVVVVVVVVVVVVVVVVVVVVVVVVVVVVVVVVVVVVVVVVVVVVVVVVVVVVVVVVVVVVVVVVVPPPDPPDPPPPPDDDDDDDDDDDPPPDCPPPVPPPDPPPPPPPVVNVVVVVVVVVVVCVVVVVPPPDPPPDPPDDPPDPDDDDDDDDDDDDDDDDDDDDDDDDDDDDDDDDDDDDDDDDDDDD

pLDDT: mean 70.78, std 20.01, range [42.94, 98.12]

Organism: NCBI:txid230148

Sequence (193 aa):
MENKLSLSVSVLASLSSVCAVVLVLVLVLVLVLVLVLVLVLVLVLVLVLVLVLVLVLVLVSTVLWNHDEQQIQHPAGQTRVKRTDLRGEEPLSFRSGCVLKAFFKEPIKFKPNVQQVRLVVLLVLVLKHVLGQTRPRPQSLLQLQPIRDRGHRGSIGRRPEPGDLGRHRAEQRRDPTADPWNGTTGSTEGLED